Protein AF-A0AAD5RLP5-F1 (afdb_monomer)

Nearest PDB structures (foldseek):
  6ooa-assembly1_A  TM=5.844E-01  e=3.792E-04  Homo sapiens
  2wh8-assembly4_D  TM=5.363E-01  e=1.505E-03  Mycobacterium tuberculosis H37Rv
  6n6q-assembly3_C  TM=5.587E-01  e=2.854E-03  Mycobacterium phage Adler
  8ukz-assembly2_B  TM=4.995E-01  e=3.878E-02  Micromonospora sp. MW-13
  8u2m-assembly1_A  TM=5.121E-01  e=6.345E-02  Micromonospora sp. MW-13

Solvent-accessible surface area (backbone atoms only — not comparable to full-atom values): 20436 Å² total; per-residue (Å²): 135,91,69,87,83,59,58,62,42,79,80,47,100,51,34,33,42,26,45,37,64,67,59,50,46,52,50,28,31,72,86,37,89,60,72,66,56,78,52,33,58,62,59,31,87,48,90,91,47,76,43,76,78,19,41,54,53,66,66,60,28,51,52,52,48,60,71,48,44,45,55,45,68,39,79,69,36,84,60,49,66,61,52,48,51,51,49,45,51,46,50,50,52,44,51,52,55,30,58,78,65,77,43,90,78,60,63,79,62,50,50,51,29,49,51,48,22,44,51,31,27,76,73,72,75,47,52,75,42,18,45,82,71,72,41,70,77,81,43,58,65,63,54,47,63,70,42,44,61,57,48,52,52,38,35,78,35,55,64,53,49,57,53,76,73,44,96,72,91,83,87,84,78,93,50,86,80,36,93,59,64,75,29,34,52,53,52,49,48,54,52,62,52,50,48,57,57,66,99,78,42,59,88,50,99,46,77,67,39,53,45,51,75,70,67,54,50,72,70,55,49,59,50,49,61,60,47,74,74,50,68,51,51,73,56,96,90,42,79,42,60,45,88,54,45,74,46,74,38,66,74,50,42,77,40,33,40,92,67,63,33,92,59,27,90,52,96,60,76,63,59,75,75,71,43,55,69,72,53,41,49,54,42,51,67,54,57,51,48,79,42,41,35,61,75,63,38,50,68,50,49,64,52,55,49,52,50,51,59,50,48,54,51,55,46,66,75,74,48,90,85,78,75,92,39,80,92,64,74,67,90,74,86,78,76,64,94,59,82,87,128

Sequence (341 aa):
MHLPFRDVARVGPNDLITSDPELMRRMLNVRTHYRRSAWYDAMRLDPTKDNVLSQRNDELHASTRSKMAAGYSGREVDDLEPRIDANVQRLIGLIDGYIARDKPFDFGHKAQYFTLDIISDLAFGEPFGDVETDSDVHGYIGATEESMPTIIVTTVMPWVMKLLQMPIFKGMLPSDKDPVGVGRTMAIAKKVTAERFGPNAKVQRDMLGSFVAKGLGRSQVESEILMQILAGDTFKGVYLPGGTKIGYCAWGIYRRRDIFGDDADEFRPERWVEAPEEKLRLMEDTLELVFGYGRWQCLGKNIAMMELNKVFVELVRRFDLAVVNPIKPWNSTKRRSFPAV

Mean predicted aligned error: 12.81 Å

Secondary structure (DSSP, 8-state):
---S--SEEEEETTEEEE--HHHHHHHHSTT-S----GGGGGG-SSTTS--TTT---HHHHHHHHHHHHHHHTTTTSTTHHHHHHHHHHHHHHHHHHHHHTT----HHHHHHHHHHHHHHHHHHSS---HHHHTS-TTSHHHHHHHHHHHHHHHHH-HHHHHHHT-S---S----TT-SSSHHHHHHHHHHHHHTTSSTT----SSHHHHHHHTT--HHHHHHHHHHTT---EEETTEEE-TT-EEEE-HHHHTT-HHHH-TTTTS--TTHHHHS-HHHHHHHHHHHGGGG--GGG--TTHHHHHHHHHHHHHHHHHH-----S-SSS--------SS---

Structure (mmCIF, N/CA/C/O backbone):
data_AF-A0AAD5RLP5-F1
#
_entry.id   AF-A0AAD5RLP5-F1
#
loop_
_atom_site.group_PDB
_atom_site.id
_atom_site.type_symbol
_atom_site.label_atom_id
_atom_site.label_alt_id
_atom_site.label_comp_id
_atom_site.label_asym_id
_atom_site.label_entity_id
_atom_site.label_seq_id
_atom_site.pdbx_PDB_ins_code
_atom_site.Cartn_x
_atom_site.Cartn_y
_atom_site.Cartn_z
_atom_site.occupancy
_atom_site.B_iso_or_equiv
_atom_site.auth_seq_id
_atom_site.auth_comp_id
_atom_site.auth_asym_id
_atom_site.auth_atom_id
_atom_site.pdbx_PDB_model_num
ATOM 1 N N . MET A 1 1 ? 6.537 -19.427 12.153 1.00 31.44 1 MET A N 1
ATOM 2 C CA . MET A 1 1 ? 5.563 -20.203 12.941 1.00 31.44 1 MET A CA 1
ATOM 3 C C . MET A 1 1 ? 4.418 -20.576 12.005 1.00 31.44 1 MET A C 1
ATOM 5 O O . MET A 1 1 ? 3.476 -19.812 11.867 1.00 31.44 1 MET A O 1
ATOM 9 N N . HIS A 1 2 ? 4.559 -21.680 11.266 1.00 36.97 2 HIS A N 1
ATOM 10 C CA . HIS A 1 2 ? 3.439 -22.320 10.571 1.00 36.97 2 HIS A CA 1
ATOM 11 C C . HIS A 1 2 ? 2.756 -23.213 11.603 1.00 36.97 2 HIS A C 1
ATOM 13 O O . HIS A 1 2 ? 3.181 -24.343 11.822 1.00 36.97 2 HIS A O 1
ATOM 19 N N . LEU A 1 3 ? 1.787 -22.655 12.328 1.00 38.91 3 LEU A N 1
ATOM 20 C CA . LEU A 1 3 ? 0.898 -23.465 13.151 1.00 38.91 3 LEU A CA 1
ATOM 21 C C . LEU A 1 3 ? -0.304 -23.865 12.291 1.00 38.91 3 LEU A C 1
ATOM 23 O O . LEU A 1 3 ? -0.843 -23.004 11.591 1.00 38.91 3 LEU A O 1
ATOM 27 N N . PRO A 1 4 ? -0.724 -25.138 12.333 1.00 40.34 4 PRO A N 1
ATOM 28 C CA . PRO A 1 4 ? -1.907 -25.588 11.627 1.00 40.34 4 PRO A CA 1
ATOM 29 C C . PRO A 1 4 ? -3.128 -24.871 12.217 1.00 40.34 4 PRO A C 1
ATOM 31 O O . PRO A 1 4 ? -3.431 -24.998 13.401 1.00 40.34 4 PRO A O 1
ATOM 34 N N . PHE A 1 5 ? -3.768 -24.064 11.372 1.00 47.44 5 PHE A N 1
ATOM 35 C CA . PHE A 1 5 ? -5.152 -23.601 11.448 1.00 47.44 5 PHE A CA 1
ATOM 36 C C . PHE A 1 5 ? -5.673 -23.217 12.836 1.00 47.44 5 PHE A C 1
ATOM 38 O O . PHE A 1 5 ? -6.485 -23.904 13.455 1.00 47.44 5 PHE A O 1
ATOM 45 N N . ARG A 1 6 ? -5.319 -22.008 13.265 1.00 55.69 6 ARG A N 1
ATOM 46 C CA . ARG A 1 6 ? -6.338 -21.146 13.864 1.00 55.69 6 ARG A CA 1
ATOM 47 C C . ARG A 1 6 ? -6.437 -19.907 12.996 1.00 55.69 6 ARG A C 1
ATOM 49 O O . ARG A 1 6 ? -5.451 -19.192 12.852 1.00 55.69 6 ARG A O 1
ATOM 56 N N . ASP A 1 7 ? -7.627 -19.669 12.444 1.00 73.94 7 ASP A N 1
ATOM 57 C CA . ASP A 1 7 ? -7.974 -18.452 11.696 1.00 73.94 7 ASP A CA 1
ATOM 58 C C . ASP A 1 7 ? -7.548 -17.189 12.472 1.00 73.94 7 ASP A C 1
ATOM 60 O O . ASP A 1 7 ? -7.184 -16.180 11.873 1.00 73.94 7 ASP A O 1
ATOM 64 N N . VAL A 1 8 ? -7.494 -17.284 13.809 1.00 83.62 8 VAL A N 1
ATOM 65 C CA . VAL A 1 8 ? -7.063 -16.234 14.734 1.00 83.62 8 VAL A CA 1
ATOM 66 C C . VAL A 1 8 ? -6.044 -16.765 15.755 1.00 83.62 8 VAL A C 1
ATOM 68 O O . VAL A 1 8 ? -6.305 -17.734 16.469 1.00 83.62 8 VAL A O 1
ATOM 71 N N . ALA A 1 9 ? -4.903 -16.087 15.887 1.00 85.81 9 ALA A N 1
ATOM 72 C CA . ALA A 1 9 ? -3.851 -16.370 16.863 1.00 85.81 9 ALA A CA 1
ATOM 73 C C . ALA A 1 9 ? -3.702 -15.221 17.870 1.00 85.81 9 ALA A C 1
ATOM 75 O O . ALA A 1 9 ? -3.660 -14.053 17.489 1.00 85.81 9 ALA A O 1
ATOM 76 N N . ARG A 1 10 ? -3.583 -15.537 19.166 1.00 81.00 10 ARG A N 1
ATOM 77 C CA . ARG A 1 10 ? -3.286 -14.544 20.209 1.00 81.00 10 ARG A CA 1
ATOM 78 C C . ARG A 1 10 ? -1.782 -14.327 20.307 1.00 81.00 10 ARG A C 1
ATOM 80 O O . ARG A 1 10 ? -1.050 -15.271 20.576 1.00 81.00 10 ARG A O 1
ATOM 87 N N . VAL A 1 11 ? -1.347 -13.085 20.117 1.00 83.56 11 VAL A N 1
ATOM 88 C CA . VAL A 1 11 ? 0.070 -12.679 20.145 1.00 83.56 11 VAL A CA 1
ATOM 89 C C . VAL A 1 11 ? 0.394 -11.712 21.286 1.00 83.56 11 VAL A C 1
ATOM 91 O O . VAL A 1 11 ? 1.554 -11.398 21.523 1.00 83.56 11 VAL A O 1
ATOM 94 N N . GLY A 1 12 ? -0.623 -11.269 22.025 1.00 78.50 12 GLY A N 1
ATOM 95 C CA . GLY A 1 12 ? -0.479 -10.497 23.254 1.00 78.50 12 GLY A CA 1
ATOM 96 C C . GLY A 1 12 ? -1.749 -10.561 24.106 1.00 78.50 12 GLY A C 1
ATOM 97 O O . GLY A 1 12 ? -2.745 -11.156 23.682 1.00 78.50 12 GLY A O 1
ATOM 98 N N . PRO A 1 13 ? -1.756 -9.941 25.300 1.00 75.19 13 PRO A N 1
ATOM 99 C CA . PRO A 1 13 ? -2.895 -10.005 26.218 1.00 75.19 13 PRO A CA 1
ATOM 100 C C . PRO A 1 13 ? -4.211 -9.595 25.550 1.00 75.19 13 PRO A C 1
ATOM 102 O O . PRO A 1 13 ? -5.203 -10.309 25.662 1.00 75.19 13 PRO A O 1
ATOM 105 N N . ASN A 1 14 ? -4.172 -8.522 24.755 1.00 80.50 14 ASN A N 1
ATOM 106 C CA . ASN A 1 14 ? -5.309 -7.988 24.003 1.00 80.50 14 ASN A CA 1
ATOM 107 C C . ASN A 1 14 ? -5.011 -7.891 22.500 1.00 80.50 14 ASN A C 1
ATOM 109 O O . ASN A 1 14 ? -5.618 -7.072 21.818 1.00 80.50 14 ASN A O 1
ATOM 113 N N . ASP A 1 15 ? -4.056 -8.672 21.992 1.00 82.75 15 ASP A N 1
ATOM 114 C CA . ASP A 1 15 ? -3.590 -8.596 20.607 1.00 82.75 15 ASP A CA 1
ATOM 115 C C . ASP A 1 15 ? -3.791 -9.936 19.906 1.00 82.75 15 ASP A C 1
ATOM 117 O O . ASP A 1 15 ? -3.263 -10.970 20.329 1.00 82.75 15 ASP A O 1
ATOM 121 N N . LEU A 1 16 ? -4.565 -9.902 18.826 1.00 88.00 16 LEU A N 1
ATOM 122 C CA . LEU A 1 16 ? -4.832 -11.028 17.948 1.00 88.00 16 LEU A CA 1
ATOM 123 C C . LEU A 1 16 ? -4.299 -10.730 16.548 1.00 88.00 16 LEU A C 1
ATOM 125 O O . LEU A 1 16 ? -4.373 -9.598 16.071 1.00 88.00 16 LEU A O 1
ATOM 129 N N . ILE A 1 17 ? -3.805 -11.761 15.874 1.00 88.19 17 ILE A N 1
ATOM 130 C CA . ILE A 1 17 ? -3.487 -11.739 14.451 1.00 88.19 17 ILE A CA 1
ATOM 131 C C . ILE A 1 17 ? -4.381 -12.758 13.756 1.00 88.19 17 ILE A C 1
ATOM 133 O O . ILE A 1 17 ? -4.463 -13.904 14.190 1.00 88.19 17 ILE A O 1
ATOM 137 N N . THR A 1 18 ? -5.047 -12.342 12.684 1.00 89.81 18 THR A N 1
ATOM 138 C CA . THR A 1 18 ? -5.860 -13.220 11.840 1.00 89.81 18 THR A CA 1
ATOM 139 C C . THR A 1 18 ? -5.254 -13.369 10.454 1.00 89.81 18 THR A C 1
ATOM 141 O O . THR A 1 18 ? -4.679 -12.426 9.919 1.00 89.81 18 THR A O 1
ATOM 144 N N . SER A 1 19 ? -5.396 -14.548 9.860 1.00 91.44 19 SER A N 1
ATOM 145 C CA . SER A 1 19 ? -5.171 -14.758 8.421 1.00 91.44 19 SER A CA 1
ATOM 146 C C . SER A 1 19 ? -6.464 -15.145 7.700 1.00 91.44 19 SER A C 1
ATOM 148 O O . SER A 1 19 ? -6.440 -15.700 6.607 1.00 91.44 19 SER A O 1
ATOM 150 N N . ASP A 1 20 ? -7.606 -14.866 8.328 1.00 91.31 20 ASP A N 1
ATOM 151 C CA . ASP A 1 20 ? -8.927 -15.152 7.793 1.00 91.31 20 ASP A CA 1
ATOM 152 C C . ASP A 1 20 ? -9.479 -13.960 6.991 1.00 91.31 20 ASP A C 1
ATOM 154 O O . ASP A 1 20 ? -9.748 -12.899 7.576 1.00 91.31 20 ASP A O 1
ATOM 158 N N . PRO A 1 21 ? -9.670 -14.110 5.666 1.00 92.69 21 PRO A N 1
ATOM 159 C CA . PRO A 1 21 ? -10.199 -13.043 4.829 1.00 92.69 21 PRO A CA 1
ATOM 160 C C . PRO A 1 21 ? -11.653 -12.686 5.167 1.00 92.69 21 PRO A C 1
ATOM 162 O O . PRO A 1 21 ? -12.042 -11.531 5.004 1.00 92.69 21 PRO A O 1
ATOM 165 N N . GLU A 1 22 ? -12.463 -13.609 5.692 1.00 92.06 22 GLU A N 1
ATOM 166 C CA . GLU A 1 22 ? -13.830 -13.306 6.131 1.00 92.06 22 GLU A CA 1
ATOM 167 C C . GLU A 1 22 ? -13.827 -12.405 7.364 1.00 92.06 22 GLU A C 1
ATOM 169 O O . GLU A 1 22 ? -14.584 -11.431 7.424 1.00 92.06 22 GLU A O 1
ATOM 174 N N . LEU A 1 23 ? -12.935 -12.673 8.326 1.00 90.94 23 LEU A N 1
ATOM 175 C CA . LEU A 1 23 ? -12.778 -11.794 9.482 1.00 90.94 23 LEU A CA 1
ATOM 176 C C . LEU A 1 23 ? -12.270 -10.420 9.043 1.00 90.94 23 LEU A C 1
ATOM 178 O O . LEU A 1 23 ? -12.777 -9.408 9.522 1.00 90.94 23 LEU A O 1
ATOM 182 N N . MET A 1 24 ? -11.327 -10.359 8.097 1.00 92.69 24 MET A N 1
ATOM 183 C CA . MET A 1 24 ? -10.874 -9.090 7.521 1.00 92.69 24 MET A CA 1
ATOM 184 C C . MET A 1 24 ? -12.028 -8.313 6.871 1.00 92.69 24 MET A C 1
ATOM 186 O O . MET A 1 24 ? -12.227 -7.142 7.198 1.00 92.69 24 MET A O 1
ATOM 190 N N . ARG A 1 25 ? -12.845 -8.954 6.025 1.00 93.25 25 ARG A N 1
ATOM 191 C CA . ARG A 1 25 ? -14.030 -8.325 5.413 1.00 93.25 25 ARG A CA 1
ATOM 192 C C . ARG A 1 25 ? -15.020 -7.840 6.462 1.00 93.25 25 ARG A C 1
ATOM 194 O O . ARG A 1 25 ? -15.505 -6.716 6.360 1.00 93.25 25 ARG A O 1
ATOM 201 N N . ARG A 1 26 ? -15.293 -8.645 7.493 1.00 91.31 26 ARG A N 1
ATOM 202 C CA . ARG A 1 26 ? -16.189 -8.278 8.598 1.00 91.31 26 ARG A CA 1
ATOM 203 C C . ARG A 1 26 ? -15.672 -7.064 9.363 1.00 91.31 26 ARG A C 1
ATOM 205 O O . ARG A 1 26 ? -16.433 -6.125 9.586 1.00 91.31 26 ARG A O 1
ATOM 212 N N . MET A 1 27 ? -14.385 -7.056 9.713 1.00 91.56 27 MET A N 1
ATOM 213 C CA . MET A 1 27 ? -13.746 -5.936 10.406 1.00 91.56 27 MET A CA 1
ATOM 214 C C . MET A 1 27 ? -13.809 -4.652 9.583 1.00 91.56 27 MET A C 1
ATOM 216 O O . MET A 1 27 ? -14.069 -3.589 10.144 1.00 91.56 27 MET A O 1
ATOM 220 N N . LEU A 1 28 ? -13.601 -4.745 8.269 1.00 90.25 28 LEU A N 1
ATOM 221 C CA . LEU A 1 28 ? -13.489 -3.590 7.380 1.00 90.25 28 LEU A CA 1
ATOM 222 C C . LEU A 1 28 ? -14.815 -3.160 6.721 1.00 90.25 28 LEU A C 1
ATOM 224 O O . LEU A 1 28 ? -14.866 -2.127 6.049 1.00 90.25 28 LEU A O 1
ATOM 228 N N . ASN A 1 29 ? -15.893 -3.924 6.912 1.00 91.88 29 ASN A N 1
ATOM 229 C CA . ASN A 1 29 ? -17.205 -3.653 6.329 1.00 91.88 29 ASN A CA 1
ATOM 230 C C . ASN A 1 29 ? -17.709 -2.239 6.683 1.00 91.88 29 ASN A C 1
ATOM 232 O O . ASN A 1 29 ? -17.420 -1.694 7.746 1.00 91.88 29 ASN A O 1
ATOM 236 N N . VAL A 1 30 ? -18.525 -1.643 5.814 1.00 86.56 30 VAL A N 1
ATOM 237 C CA . VAL A 1 30 ? -19.128 -0.318 6.024 1.00 86.56 30 VAL A CA 1
ATOM 238 C C . VAL A 1 30 ? -19.932 -0.236 7.330 1.00 86.56 30 VAL A C 1
ATOM 240 O O . VAL A 1 30 ? -19.865 0.781 8.016 1.00 86.56 30 VAL A O 1
ATOM 243 N N . ARG A 1 31 ? -20.655 -1.300 7.704 1.00 83.94 31 ARG A N 1
ATOM 244 C CA . ARG A 1 31 ? -21.505 -1.349 8.914 1.00 83.94 31 ARG A CA 1
ATOM 245 C C . ARG A 1 31 ? -20.844 -2.058 10.099 1.00 83.94 31 ARG A C 1
ATOM 247 O O . ARG A 1 31 ? -21.523 -2.529 11.004 1.00 83.94 31 ARG A O 1
ATOM 254 N N . THR A 1 32 ? -19.522 -2.164 10.073 1.00 87.56 32 THR A N 1
ATOM 255 C CA . THR A 1 32 ? -18.745 -2.815 11.125 1.00 87.56 32 THR A CA 1
ATOM 256 C C . THR A 1 32 ? -18.885 -2.109 12.480 1.00 87.56 32 THR A C 1
ATOM 258 O O . THR A 1 32 ? -18.940 -0.878 12.562 1.00 87.56 32 THR A O 1
ATOM 261 N N . HIS A 1 33 ? -18.895 -2.898 13.555 1.00 84.50 33 HIS A N 1
ATOM 262 C CA . HIS A 1 33 ? -18.733 -2.393 14.922 1.00 84.50 33 HIS A CA 1
ATOM 263 C C . HIS A 1 33 ? -17.255 -2.264 15.323 1.00 84.50 33 HIS A C 1
ATOM 265 O O . HIS A 1 33 ? -16.947 -1.650 16.344 1.00 84.50 33 HIS A O 1
ATOM 271 N N . TYR A 1 34 ? -16.336 -2.810 14.519 1.00 87.94 34 TYR A N 1
ATOM 272 C CA . TYR A 1 34 ? -14.903 -2.666 14.737 1.00 87.94 34 TYR A CA 1
ATOM 273 C C . TYR A 1 34 ? -14.460 -1.222 14.470 1.00 87.94 34 TYR A C 1
ATOM 275 O O . TYR A 1 34 ? -14.932 -0.556 13.549 1.00 87.94 34 TYR A O 1
ATOM 283 N N . ARG A 1 35 ? -13.523 -0.733 15.284 1.00 88.25 35 ARG A N 1
ATOM 284 C CA . ARG A 1 35 ? -12.950 0.616 15.174 1.00 88.25 35 ARG A CA 1
ATOM 285 C C . ARG A 1 35 ? -11.436 0.533 15.041 1.00 88.25 35 ARG A C 1
ATOM 287 O O . ARG A 1 35 ? -10.815 -0.417 15.522 1.00 88.25 35 ARG A O 1
ATOM 294 N N . ARG A 1 36 ? -10.827 1.557 14.438 1.00 87.06 36 ARG A N 1
ATOM 295 C CA . ARG A 1 36 ? -9.365 1.690 14.410 1.00 87.06 36 ARG A CA 1
ATOM 296 C C . ARG A 1 36 ? -8.823 1.838 15.834 1.00 87.06 36 ARG A C 1
ATOM 298 O O . ARG A 1 36 ? -9.244 2.703 16.608 1.00 87.06 36 ARG A O 1
ATOM 305 N N . SER A 1 37 ? -7.883 0.969 16.187 1.00 86.00 37 SER A N 1
ATOM 306 C CA . SER A 1 37 ? -7.256 0.978 17.507 1.00 86.00 37 SER A CA 1
ATOM 307 C C . SER A 1 37 ? -6.228 2.109 17.632 1.00 86.00 37 SER A C 1
ATOM 309 O O . SER A 1 37 ? -5.877 2.760 16.650 1.00 86.00 37 SER A O 1
ATOM 311 N N . ALA A 1 38 ? -5.703 2.316 18.842 1.00 82.62 38 ALA A N 1
ATOM 312 C CA . ALA A 1 38 ? -4.619 3.273 19.091 1.00 82.62 38 ALA A CA 1
ATOM 313 C C . ALA A 1 38 ? -3.320 2.963 18.318 1.00 82.62 38 ALA A C 1
ATOM 315 O O . ALA A 1 38 ? -2.444 3.810 18.238 1.00 82.62 38 ALA A O 1
ATOM 316 N N . TRP A 1 39 ? -3.206 1.777 17.708 1.00 81.44 39 TRP A N 1
ATOM 317 C CA . TRP A 1 39 ? -2.129 1.432 16.772 1.00 81.44 39 TRP A CA 1
ATOM 318 C C . TRP A 1 39 ? -1.995 2.475 15.651 1.00 81.44 39 TRP A C 1
ATOM 320 O O . TRP A 1 39 ? -0.895 2.874 15.294 1.00 81.44 39 TRP A O 1
ATOM 330 N N . TYR A 1 40 ? -3.124 2.992 15.159 1.00 79.56 40 TYR A N 1
ATOM 331 C CA . TYR A 1 40 ? -3.147 3.973 14.074 1.00 79.56 40 TYR A CA 1
ATOM 332 C C . TYR A 1 40 ? -2.589 5.347 14.474 1.00 79.56 40 TYR A C 1
ATOM 334 O O . TYR A 1 40 ? -2.206 6.110 13.593 1.00 79.56 40 TYR A O 1
ATOM 342 N N . ASP A 1 41 ? -2.465 5.654 15.772 1.00 77.19 41 ASP A N 1
ATOM 343 C CA . ASP A 1 41 ? -1.877 6.918 16.236 1.00 77.19 41 ASP A CA 1
ATOM 344 C C . ASP A 1 41 ? -0.393 7.041 15.834 1.00 77.19 41 ASP A C 1
ATOM 346 O O . ASP A 1 41 ? 0.105 8.150 15.656 1.00 77.19 41 ASP A O 1
ATOM 350 N N . ALA A 1 42 ? 0.303 5.914 15.640 1.00 67.56 42 ALA A N 1
ATOM 351 C CA . ALA A 1 42 ? 1.689 5.890 15.171 1.00 67.56 42 ALA A CA 1
ATOM 352 C C . ALA A 1 42 ? 1.837 6.243 13.679 1.00 67.56 42 ALA A C 1
ATOM 354 O O . ALA A 1 42 ? 2.947 6.472 13.216 1.00 67.56 42 ALA A O 1
ATOM 355 N N . MET A 1 43 ? 0.732 6.306 12.925 1.00 69.44 43 MET A N 1
ATOM 356 C CA . MET A 1 43 ? 0.726 6.673 11.501 1.00 69.44 43 MET A CA 1
ATOM 357 C C . MET A 1 43 ? 0.619 8.192 11.280 1.00 69.44 43 MET A C 1
ATOM 359 O O . MET A 1 43 ? 0.380 8.655 10.162 1.00 69.44 43 MET A O 1
ATOM 363 N N . ARG A 1 44 ? 0.744 8.988 12.348 1.00 68.31 44 ARG A N 1
ATOM 364 C CA . ARG A 1 44 ? 0.819 10.447 12.276 1.00 68.31 44 ARG A CA 1
ATOM 365 C C . ARG A 1 44 ? 2.193 10.876 11.763 1.00 68.31 44 ARG A C 1
ATOM 367 O O . ARG A 1 44 ? 3.205 10.517 12.352 1.00 68.31 44 ARG A O 1
ATOM 374 N N . LEU A 1 45 ? 2.210 11.677 10.698 1.00 55.00 45 LEU A N 1
ATOM 375 C CA . LEU A 1 45 ? 3.433 12.330 10.211 1.00 55.00 45 LEU A CA 1
ATOM 376 C C . LEU A 1 45 ? 3.751 13.589 11.033 1.00 55.00 45 LEU A C 1
ATOM 378 O O . LEU A 1 45 ? 4.896 13.819 11.400 1.00 55.00 45 LEU A O 1
ATOM 382 N N . ASP A 1 46 ? 2.720 14.365 11.381 1.00 60.06 46 ASP A N 1
ATOM 383 C CA . ASP A 1 46 ? 2.779 15.394 12.422 1.00 60.06 46 ASP A CA 1
ATOM 384 C C . ASP A 1 46 ? 2.261 14.764 13.726 1.00 60.06 46 ASP A C 1
ATOM 386 O O . ASP A 1 46 ? 1.077 14.421 13.785 1.00 60.06 46 ASP A O 1
ATOM 390 N N . PRO A 1 47 ? 3.084 14.621 14.784 1.00 59.62 47 PRO A N 1
ATOM 391 C CA . PRO A 1 47 ? 2.687 13.963 16.033 1.00 59.62 47 PRO A CA 1
ATOM 392 C C . PRO A 1 47 ? 1.416 14.527 16.683 1.00 59.62 47 PRO A C 1
ATOM 394 O O . PRO A 1 47 ? 0.784 13.849 17.494 1.00 59.62 47 PRO A O 1
ATOM 397 N N . THR A 1 48 ? 1.045 15.762 16.340 1.00 62.28 48 THR A N 1
ATOM 398 C CA . THR A 1 48 ? -0.097 16.482 16.908 1.00 62.28 48 THR A CA 1
ATOM 399 C C . THR A 1 48 ? -1.354 16.430 16.042 1.00 62.28 48 THR A C 1
ATOM 401 O O . THR A 1 48 ? -2.427 16.802 16.520 1.00 62.28 48 THR A O 1
ATOM 404 N N . LYS A 1 49 ? -1.261 15.966 14.788 1.00 61.09 49 LYS A N 1
ATOM 405 C CA . LYS A 1 49 ? -2.370 16.021 13.826 1.00 61.09 49 LYS A CA 1
ATOM 406 C C . LYS A 1 49 ? -2.646 14.676 13.185 1.00 61.09 49 LYS A C 1
ATOM 408 O O . LYS A 1 49 ? -1.751 13.984 12.709 1.00 61.09 49 LYS A O 1
ATOM 413 N N . ASP A 1 50 ? -3.930 14.343 13.114 1.00 75.38 50 ASP A N 1
ATOM 414 C CA . ASP A 1 50 ? -4.379 13.169 12.385 1.00 75.38 50 ASP A CA 1
ATOM 415 C C . ASP A 1 50 ? -4.449 13.409 10.878 1.00 75.38 50 ASP A C 1
ATOM 417 O O . ASP A 1 50 ? -4.984 14.415 10.413 1.00 75.38 50 ASP A O 1
ATOM 421 N N . ASN A 1 51 ? -3.972 12.424 10.120 1.00 72.75 51 ASN A N 1
ATOM 422 C CA . ASN A 1 51 ? -4.208 12.300 8.686 1.00 72.75 51 ASN A CA 1
ATOM 423 C C . ASN A 1 51 ? -5.269 11.214 8.419 1.00 72.75 51 ASN A C 1
ATOM 425 O O . ASN A 1 51 ? -5.773 10.566 9.339 1.00 72.75 51 ASN A O 1
ATOM 429 N N . VAL A 1 52 ? -5.634 10.998 7.152 1.00 75.69 52 VAL A N 1
ATOM 430 C CA . VAL A 1 52 ? -6.661 10.004 6.784 1.00 75.69 52 VAL A CA 1
ATOM 431 C C . VAL A 1 52 ? -6.292 8.572 7.211 1.00 75.69 52 VAL A C 1
ATOM 433 O O . VAL A 1 52 ? -7.176 7.762 7.482 1.00 75.69 52 VAL A O 1
ATOM 436 N N . LEU A 1 53 ? -5.006 8.242 7.341 1.00 72.19 53 LEU A N 1
ATOM 437 C CA . LEU A 1 53 ? -4.561 6.932 7.811 1.00 72.19 53 LEU A CA 1
ATOM 438 C C . LEU A 1 53 ? -4.636 6.822 9.341 1.00 72.19 53 LEU A C 1
ATOM 440 O O . LEU A 1 53 ? -5.124 5.813 9.843 1.00 72.19 53 LEU A O 1
ATOM 444 N N . SER A 1 54 ? -4.218 7.849 10.084 1.00 77.69 54 SER A N 1
ATOM 445 C CA . SER A 1 54 ? -4.193 7.819 11.554 1.00 77.69 54 SER A CA 1
ATOM 446 C C . SER A 1 54 ? -5.540 8.140 12.213 1.00 77.69 54 SER A C 1
ATOM 448 O O . SER A 1 54 ? -5.763 7.764 13.361 1.00 77.69 54 SER A O 1
ATOM 450 N N . GLN A 1 55 ? -6.468 8.791 11.499 1.00 83.81 55 GLN A N 1
ATOM 451 C CA . GLN A 1 55 ? -7.772 9.188 12.030 1.00 83.81 55 GLN A CA 1
ATOM 452 C C . GLN A 1 55 ? -8.592 7.969 12.481 1.00 83.81 55 GLN A C 1
ATOM 454 O O . GLN A 1 55 ? -8.930 7.088 11.682 1.00 83.81 55 GLN A O 1
ATOM 459 N N . ARG A 1 56 ? -8.928 7.943 13.776 1.00 87.25 56 ARG A N 1
ATOM 460 C CA . ARG A 1 56 ? -9.693 6.872 14.441 1.00 87.25 56 ARG A CA 1
ATOM 461 C C . ARG A 1 56 ? -11.167 7.213 14.636 1.00 87.25 56 ARG A C 1
ATOM 463 O O . ARG A 1 56 ? -11.958 6.308 14.884 1.00 87.25 56 ARG A O 1
ATOM 470 N N . ASN A 1 57 ? -11.538 8.493 14.565 1.00 88.56 57 ASN A N 1
ATOM 471 C CA . ASN A 1 57 ? -12.936 8.893 14.528 1.00 88.56 57 ASN A CA 1
ATOM 472 C C . ASN A 1 57 ? -13.491 8.630 13.126 1.00 88.56 57 ASN A C 1
ATOM 474 O O . ASN A 1 57 ? -13.040 9.184 12.127 1.00 88.56 57 ASN A O 1
ATOM 478 N N . ASP A 1 58 ? -14.505 7.787 13.086 1.00 88.06 58 ASP A N 1
ATOM 479 C CA . ASP A 1 58 ? -15.100 7.264 11.871 1.00 88.06 58 ASP A CA 1
ATOM 480 C C . ASP A 1 58 ? -15.803 8.319 11.005 1.00 88.06 58 ASP A C 1
ATOM 482 O O . ASP A 1 58 ? -15.775 8.216 9.777 1.00 88.06 58 ASP A O 1
ATOM 486 N N . GLU A 1 59 ? -16.432 9.318 11.619 1.00 86.94 59 GLU A N 1
ATOM 487 C CA . GLU A 1 59 ? -17.115 10.409 10.914 1.00 86.94 59 GLU A CA 1
ATOM 488 C C . GLU A 1 59 ? -16.100 11.386 10.323 1.00 86.94 59 GLU A C 1
ATOM 490 O O . GLU A 1 59 ? -16.185 11.734 9.144 1.00 86.94 59 GLU A O 1
ATOM 495 N N . LEU A 1 60 ? -15.084 11.761 11.107 1.00 84.38 60 LEU A N 1
ATOM 496 C CA . LEU A 1 60 ? -13.982 12.599 10.633 1.00 84.38 60 LEU A CA 1
ATOM 497 C C . LEU A 1 60 ? -13.197 11.897 9.526 1.00 84.38 60 LEU A C 1
ATOM 499 O O . LEU A 1 60 ? -12.893 12.517 8.511 1.00 84.38 60 LEU A O 1
ATOM 503 N N . HIS A 1 61 ? -12.921 10.599 9.674 1.00 87.19 61 HIS A N 1
ATOM 504 C CA . HIS A 1 61 ? -12.281 9.809 8.629 1.00 87.19 61 HIS A CA 1
ATOM 505 C C . HIS A 1 61 ? -13.110 9.812 7.344 1.00 87.19 61 HIS A C 1
ATOM 507 O O . HIS A 1 61 ? -12.570 10.079 6.275 1.00 87.19 61 HIS A O 1
ATOM 513 N N . ALA A 1 62 ? -14.416 9.540 7.436 1.00 84.19 62 ALA A N 1
ATOM 514 C CA . ALA A 1 62 ? -15.300 9.539 6.274 1.00 84.19 62 ALA A CA 1
ATOM 515 C C . ALA A 1 62 ? -15.351 10.917 5.596 1.00 84.19 62 ALA A C 1
ATOM 517 O O . ALA A 1 62 ? -15.236 10.996 4.374 1.00 84.19 62 ALA A O 1
ATOM 518 N N . SER A 1 63 ? -15.452 11.993 6.381 1.00 83.06 63 SER A N 1
ATOM 519 C CA . SER A 1 63 ? -15.452 13.373 5.887 1.00 83.06 63 SER A CA 1
ATOM 520 C C . SER A 1 63 ? -14.147 13.720 5.166 1.00 83.06 63 SER A C 1
ATOM 522 O O . SER A 1 63 ? -14.173 14.143 4.011 1.00 83.06 63 SER A O 1
ATOM 524 N N . THR A 1 64 ? -12.995 13.472 5.796 1.00 75.44 64 THR A N 1
ATOM 525 C CA . THR A 1 64 ? -11.674 13.713 5.194 1.00 75.44 64 THR A CA 1
ATOM 526 C C . THR A 1 64 ? -11.472 12.866 3.941 1.00 75.44 64 THR A C 1
ATOM 528 O O . THR A 1 64 ? -11.097 13.392 2.895 1.00 75.44 64 THR A O 1
ATOM 531 N N . ARG A 1 65 ? -11.804 11.571 3.999 1.00 83.94 65 ARG A N 1
ATOM 532 C CA . ARG A 1 65 ? -11.718 10.664 2.850 1.00 83.94 65 ARG A CA 1
ATOM 533 C C . ARG A 1 65 ? -12.590 11.141 1.687 1.00 83.94 65 ARG A C 1
ATOM 535 O O . ARG A 1 65 ? -12.149 11.070 0.545 1.00 83.94 65 ARG A O 1
ATOM 542 N N . SER A 1 66 ? -13.806 11.616 1.956 1.00 82.19 66 SER A N 1
ATOM 543 C CA . SER A 1 66 ? -14.710 12.130 0.921 1.00 82.19 66 SER A CA 1
ATOM 544 C C . SER A 1 66 ? -14.137 13.359 0.222 1.00 82.19 66 SER A C 1
ATOM 546 O O . SER A 1 66 ? -14.264 13.465 -0.992 1.00 82.19 66 SER A O 1
ATOM 548 N N . LYS A 1 67 ? -13.482 14.260 0.965 1.00 77.81 67 LYS A N 1
ATOM 549 C CA . LYS A 1 67 ? -12.818 15.448 0.400 1.00 77.81 67 LYS A CA 1
ATOM 550 C C . LYS A 1 67 ? -11.644 15.079 -0.508 1.00 77.81 67 LYS A C 1
ATOM 552 O O . LYS A 1 67 ? -11.423 15.732 -1.512 1.00 77.81 67 LYS A O 1
ATOM 557 N N . MET A 1 68 ? -10.915 14.015 -0.171 1.00 78.75 68 MET A N 1
ATOM 558 C CA . MET A 1 68 ? -9.754 13.546 -0.941 1.00 78.75 68 MET A CA 1
ATOM 559 C C . MET A 1 68 ? -10.139 12.692 -2.160 1.00 78.75 68 MET A C 1
ATOM 561 O O . MET A 1 68 ? -9.319 12.474 -3.046 1.00 78.75 68 MET A O 1
ATOM 565 N N . ALA A 1 69 ? -11.367 12.167 -2.208 1.00 75.12 69 ALA A N 1
ATOM 566 C CA . ALA A 1 69 ? -11.756 11.144 -3.176 1.00 75.12 69 ALA A CA 1
ATOM 567 C C . ALA A 1 69 ? -11.640 11.596 -4.638 1.00 75.12 69 ALA A C 1
ATOM 569 O O . ALA A 1 69 ? -11.341 10.767 -5.493 1.00 75.12 69 ALA A O 1
ATOM 570 N N . ALA A 1 70 ? -11.881 12.875 -4.934 1.00 74.25 70 ALA A N 1
ATOM 571 C CA . ALA A 1 70 ? -11.812 13.395 -6.294 1.00 74.25 70 ALA A CA 1
ATOM 572 C C . ALA A 1 70 ? -10.377 13.360 -6.850 1.00 74.25 70 ALA A C 1
ATOM 574 O O . ALA A 1 70 ? -10.174 12.751 -7.902 1.00 74.25 70 ALA A O 1
ATOM 575 N N . GLY A 1 71 ? -9.391 13.845 -6.084 1.00 71.50 71 GLY A N 1
ATOM 576 C CA . GLY A 1 71 ? -7.969 13.765 -6.440 1.00 71.50 71 GLY A CA 1
ATOM 577 C C . GLY A 1 71 ? -7.482 12.329 -6.674 1.00 71.50 71 GLY A C 1
ATOM 578 O O . GLY A 1 71 ? -6.949 12.020 -7.731 1.00 71.50 71 GLY A O 1
ATOM 579 N N . TYR A 1 72 ? -7.775 11.397 -5.760 1.00 72.81 72 TYR A N 1
ATOM 580 C CA . TYR A 1 72 ? -7.369 9.987 -5.930 1.00 72.81 72 TYR A CA 1
ATOM 581 C C . TYR A 1 72 ? -8.120 9.239 -7.039 1.00 72.81 72 TYR A C 1
ATOM 583 O O . TYR A 1 72 ? -7.656 8.205 -7.514 1.00 72.81 72 TYR A O 1
ATOM 591 N N . SER A 1 73 ? -9.294 9.732 -7.440 1.00 75.56 73 SER A N 1
ATOM 592 C CA . SER A 1 73 ? -10.024 9.192 -8.591 1.00 75.56 73 SER A CA 1
ATOM 593 C C . SER A 1 73 ? -9.536 9.747 -9.930 1.00 75.56 73 SER A C 1
ATOM 595 O O . SER A 1 73 ? -10.047 9.319 -10.958 1.00 75.56 73 SER A O 1
ATOM 597 N N . GLY A 1 74 ? -8.623 10.723 -9.921 1.00 72.75 74 GLY A N 1
ATOM 598 C CA . GLY A 1 74 ? -8.162 11.426 -11.118 1.00 72.75 74 GLY A CA 1
ATOM 599 C C . GLY A 1 74 ? -9.122 12.474 -11.670 1.00 72.75 74 GLY A C 1
ATOM 600 O O . GLY A 1 74 ? -8.756 13.209 -12.573 1.00 72.75 74 GLY A O 1
ATOM 601 N N . ARG A 1 75 ? -10.340 12.598 -11.125 1.00 73.81 75 ARG A N 1
ATOM 602 C CA . ARG A 1 75 ? -11.360 13.538 -11.631 1.00 73.81 75 ARG A CA 1
ATOM 603 C C . ARG A 1 75 ? -10.967 15.013 -11.521 1.00 73.81 75 ARG A C 1
ATOM 605 O O . ARG A 1 75 ? -11.549 15.831 -12.218 1.00 73.81 75 ARG A O 1
ATOM 612 N N . GLU A 1 76 ? -10.038 15.330 -10.627 1.00 79.81 76 GLU A N 1
ATOM 613 C CA . GLU A 1 76 ? -9.504 16.682 -10.402 1.00 79.81 76 GLU A CA 1
ATOM 614 C C . GLU A 1 76 ? -7.990 16.741 -10.658 1.00 79.81 76 GLU A C 1
ATOM 616 O O . GLU A 1 76 ? -7.315 17.644 -10.174 1.00 79.81 76 GLU A O 1
ATOM 621 N N . VAL A 1 77 ? -7.442 15.750 -11.368 1.00 74.38 77 VAL A N 1
ATOM 622 C CA . VAL A 1 77 ? -6.022 15.700 -11.722 1.00 74.38 77 VAL A CA 1
ATOM 623 C C . VAL A 1 77 ? -5.922 15.755 -13.237 1.00 74.38 77 VAL A C 1
ATOM 625 O O . VAL A 1 77 ? -6.214 14.772 -13.922 1.00 74.38 77 VAL A O 1
ATOM 628 N N . ASP A 1 78 ? -5.527 16.917 -13.749 1.00 80.06 78 ASP A N 1
ATOM 629 C CA . ASP A 1 78 ? -5.328 17.120 -15.179 1.00 80.06 78 ASP A CA 1
ATOM 630 C C . ASP A 1 78 ? -4.247 16.175 -15.703 1.00 80.06 78 ASP A C 1
ATOM 632 O O . ASP A 1 78 ? -3.187 16.001 -15.090 1.00 80.06 78 ASP A O 1
ATOM 636 N N . ASP A 1 79 ? -4.531 15.567 -16.854 1.00 87.62 79 ASP A N 1
ATOM 637 C CA . ASP A 1 79 ? -3.608 14.680 -17.556 1.00 87.62 79 ASP A CA 1
ATOM 638 C C . ASP A 1 79 ? -3.064 13.532 -16.687 1.00 87.62 79 ASP A C 1
ATOM 640 O O . ASP A 1 79 ? -1.935 13.087 -16.887 1.00 87.62 79 ASP A O 1
ATOM 644 N N . LEU A 1 80 ? -3.862 13.011 -15.741 1.00 86.88 80 LEU A N 1
ATOM 645 C CA . LEU A 1 80 ? -3.425 11.935 -14.841 1.00 86.88 80 LEU A CA 1
ATOM 646 C C . LEU A 1 80 ? -2.814 10.748 -15.598 1.00 86.88 80 LEU A C 1
ATOM 648 O O . LEU A 1 80 ? -1.726 10.286 -15.260 1.00 86.88 80 LEU A O 1
ATOM 652 N N . GLU A 1 81 ? -3.513 10.240 -16.614 1.00 92.88 81 GLU A N 1
ATOM 653 C CA . GLU A 1 81 ? -3.047 9.079 -17.373 1.00 92.88 81 GLU A CA 1
ATOM 654 C C . GLU A 1 81 ? -1.813 9.408 -18.240 1.00 92.88 81 GLU A C 1
ATOM 656 O O . GLU A 1 81 ? -0.818 8.692 -18.106 1.00 92.88 81 GLU A O 1
ATOM 661 N N . PRO A 1 82 ? -1.792 10.510 -19.023 1.00 94.88 82 PRO A N 1
ATOM 662 C CA . PRO A 1 82 ? -0.578 10.959 -19.709 1.00 94.88 82 PRO A CA 1
ATOM 663 C C . PRO A 1 82 ? 0.643 11.164 -18.797 1.00 94.88 82 PRO A C 1
ATOM 665 O O . PRO A 1 82 ? 1.765 10.861 -19.205 1.00 94.88 82 PRO A O 1
ATOM 668 N N . ARG A 1 83 ? 0.460 11.645 -17.559 1.00 91.81 83 ARG A N 1
ATOM 669 C CA . ARG A 1 83 ? 1.552 11.785 -16.575 1.00 91.81 83 ARG A CA 1
ATOM 670 C C . ARG A 1 83 ? 2.102 10.430 -16.140 1.00 91.81 83 ARG A C 1
ATOM 672 O O . ARG A 1 83 ? 3.319 10.246 -16.088 1.00 91.81 83 ARG A O 1
ATOM 679 N N . ILE A 1 84 ? 1.232 9.453 -15.885 1.00 93.88 84 ILE A N 1
ATOM 680 C CA . ILE A 1 84 ? 1.664 8.075 -15.607 1.00 93.88 84 ILE A CA 1
ATOM 681 C C . ILE A 1 84 ? 2.413 7.506 -16.820 1.00 93.88 84 ILE A C 1
ATOM 683 O O . ILE A 1 84 ? 3.489 6.935 -16.652 1.00 93.88 84 ILE A O 1
ATOM 687 N N . ASP A 1 85 ? 1.909 7.716 -18.040 1.00 96.81 85 ASP A N 1
ATOM 688 C CA . ASP A 1 85 ? 2.565 7.255 -19.270 1.00 96.81 85 ASP A CA 1
ATOM 689 C C . ASP A 1 85 ? 3.966 7.855 -19.440 1.00 96.81 85 ASP A C 1
ATOM 691 O O . ASP A 1 85 ? 4.911 7.133 -19.770 1.00 96.81 85 ASP A O 1
ATOM 695 N N . ALA A 1 86 ? 4.130 9.149 -19.157 1.00 97.00 86 ALA A N 1
ATOM 696 C CA . ALA A 1 86 ? 5.430 9.810 -19.185 1.00 97.00 86 ALA A CA 1
ATOM 697 C C . ALA A 1 86 ? 6.413 9.170 -18.190 1.00 97.00 86 ALA A C 1
ATOM 699 O O . ALA A 1 86 ? 7.550 8.874 -18.560 1.00 97.00 86 ALA A O 1
ATOM 700 N N . ASN A 1 87 ? 5.975 8.883 -16.960 1.00 97.12 87 ASN A N 1
ATOM 701 C CA . ASN A 1 87 ? 6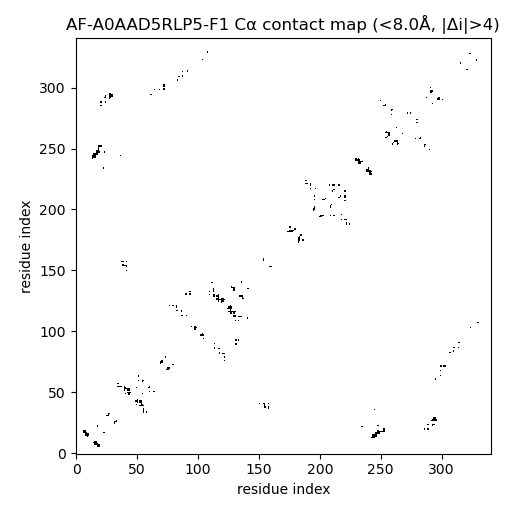.809 8.203 -15.965 1.00 97.12 87 ASN A CA 1
ATOM 702 C C . ASN A 1 87 ? 7.141 6.758 -16.355 1.00 97.12 87 ASN A C 1
ATOM 704 O O . ASN A 1 87 ? 8.271 6.313 -16.148 1.00 97.12 87 ASN A O 1
ATOM 708 N N . VAL A 1 88 ? 6.210 6.034 -16.986 1.00 97.56 88 VAL A N 1
ATOM 709 C CA . VAL A 1 88 ? 6.498 4.707 -17.547 1.00 97.56 88 VAL A CA 1
ATOM 710 C C . VAL A 1 88 ? 7.592 4.821 -18.605 1.00 97.56 88 VAL A C 1
ATOM 712 O O . VAL A 1 88 ? 8.568 4.080 -18.538 1.00 97.56 88 VAL A O 1
ATOM 715 N N . GLN A 1 89 ? 7.504 5.775 -19.537 1.00 97.81 89 GLN A N 1
ATOM 716 C CA . GLN A 1 89 ? 8.555 5.955 -20.545 1.00 97.81 89 GLN A CA 1
ATOM 717 C C . GLN A 1 89 ? 9.910 6.342 -19.931 1.00 97.81 89 GLN A C 1
ATOM 719 O O . GLN A 1 89 ? 10.934 5.861 -20.414 1.00 97.81 89 GLN A O 1
ATOM 724 N N . ARG A 1 90 ? 9.939 7.133 -18.846 1.00 97.88 90 ARG A N 1
ATOM 725 C CA . ARG A 1 90 ? 11.178 7.412 -18.092 1.00 97.88 90 ARG A CA 1
ATOM 726 C C . ARG A 1 90 ? 11.795 6.128 -17.533 1.00 97.88 90 ARG A C 1
ATOM 728 O O . ARG A 1 90 ? 12.991 5.909 -17.708 1.00 97.88 90 ARG A O 1
ATOM 735 N N . LEU A 1 91 ? 10.987 5.250 -16.933 1.00 97.75 91 LEU A N 1
ATOM 736 C CA . LEU A 1 91 ? 11.460 3.958 -16.423 1.00 97.75 91 LEU A CA 1
ATOM 737 C C . LEU A 1 91 ? 12.004 3.066 -17.546 1.00 97.75 91 LEU A C 1
ATOM 739 O O . LEU A 1 91 ? 13.056 2.453 -17.382 1.00 97.75 91 LEU A O 1
ATOM 743 N N . ILE A 1 92 ? 11.320 3.012 -18.693 1.00 97.75 92 ILE A N 1
ATOM 744 C CA . ILE A 1 92 ? 11.799 2.266 -19.865 1.00 97.75 92 ILE A CA 1
ATOM 745 C C . ILE A 1 92 ? 13.149 2.817 -20.342 1.00 97.75 92 ILE A C 1
ATOM 747 O O . ILE A 1 92 ? 14.082 2.041 -20.529 1.00 97.75 92 ILE A O 1
ATOM 751 N N . GLY A 1 93 ? 13.286 4.141 -20.456 1.00 97.75 93 GLY A N 1
ATOM 752 C CA . GLY A 1 93 ? 14.552 4.776 -20.830 1.00 97.75 93 GLY A CA 1
ATOM 753 C C . GLY A 1 93 ? 15.684 4.483 -19.839 1.00 97.75 93 GLY A C 1
ATOM 754 O O . GLY A 1 93 ? 16.825 4.255 -20.247 1.00 97.75 93 GLY A O 1
ATOM 755 N N . LEU A 1 94 ? 15.376 4.412 -18.539 1.00 97.88 94 LEU A N 1
ATOM 756 C CA . LEU A 1 94 ? 16.343 3.993 -17.528 1.00 97.88 94 LEU A CA 1
ATOM 757 C C . LEU A 1 94 ? 16.808 2.548 -17.771 1.00 97.88 94 LEU A C 1
ATOM 759 O O . LEU A 1 94 ? 18.014 2.287 -17.763 1.00 97.88 94 LEU A O 1
ATOM 763 N N . ILE A 1 95 ? 15.878 1.621 -18.025 1.00 97.38 95 ILE A N 1
ATOM 764 C CA . ILE A 1 95 ? 16.190 0.214 -18.326 1.00 97.38 95 ILE A CA 1
ATOM 765 C C . ILE A 1 95 ? 17.062 0.110 -19.584 1.00 97.38 95 ILE A C 1
ATOM 767 O O . ILE A 1 95 ? 18.096 -0.559 -19.539 1.00 97.38 95 ILE A O 1
ATOM 771 N N . ASP A 1 96 ? 16.724 0.827 -20.659 1.00 97.31 96 ASP A N 1
ATOM 772 C CA . ASP A 1 96 ? 17.531 0.883 -21.887 1.00 97.31 96 ASP A CA 1
ATOM 773 C C . ASP A 1 96 ? 18.971 1.330 -21.591 1.00 97.31 96 ASP A C 1
ATOM 775 O O . ASP A 1 96 ? 19.938 0.747 -22.088 1.00 97.31 96 ASP A O 1
ATOM 779 N N . GLY A 1 97 ? 19.141 2.313 -20.703 1.00 97.19 97 GLY A N 1
ATOM 780 C CA . GLY A 1 97 ? 20.454 2.748 -20.238 1.00 97.19 97 GLY A CA 1
ATOM 781 C C . GLY A 1 97 ? 21.230 1.656 -19.493 1.00 97.19 97 GLY A C 1
ATOM 782 O O . GLY A 1 97 ? 22.453 1.582 -19.615 1.00 97.19 97 GLY A O 1
ATOM 783 N N . TYR A 1 98 ? 20.571 0.811 -18.697 1.00 96.88 98 TYR A N 1
ATOM 784 C CA . TYR A 1 98 ? 21.211 -0.344 -18.046 1.00 96.88 98 TYR A CA 1
ATOM 785 C C . TYR A 1 98 ? 21.604 -1.432 -19.051 1.00 96.88 98 TYR A C 1
ATOM 787 O O . TYR A 1 98 ? 22.719 -1.947 -18.958 1.00 96.88 98 TYR A O 1
ATOM 795 N N . ILE A 1 99 ? 20.749 -1.711 -20.040 1.00 95.31 99 ILE A N 1
ATOM 796 C CA . ILE A 1 99 ? 21.031 -2.658 -21.130 1.00 95.31 99 ILE A CA 1
ATOM 797 C C . ILE A 1 99 ? 22.244 -2.191 -21.940 1.00 95.31 99 ILE A C 1
ATOM 799 O O . ILE A 1 99 ? 23.185 -2.954 -22.138 1.00 95.31 99 ILE A O 1
ATOM 803 N N . ALA A 1 100 ? 22.281 -0.916 -22.339 1.00 96.94 100 ALA A N 1
ATOM 804 C CA . ALA A 1 100 ? 23.390 -0.346 -23.107 1.00 96.94 100 ALA A CA 1
ATOM 805 C C . ALA A 1 100 ? 24.740 -0.409 -22.367 1.00 96.94 100 ALA A C 1
ATOM 807 O O . ALA A 1 100 ? 25.798 -0.407 -22.995 1.00 96.94 100 ALA A O 1
ATOM 808 N N . ARG A 1 101 ? 24.712 -0.458 -21.029 1.00 96.88 101 ARG A N 1
ATOM 809 C CA . ARG A 1 101 ? 25.897 -0.568 -20.165 1.00 96.88 101 ARG A CA 1
ATOM 810 C C . ARG A 1 101 ? 26.218 -2.008 -19.750 1.00 96.88 101 ARG A C 1
ATOM 812 O O . ARG A 1 101 ? 27.179 -2.182 -19.005 1.00 96.88 101 ARG A O 1
ATOM 819 N N . ASP A 1 102 ? 25.421 -2.987 -20.181 1.00 94.38 102 ASP A N 1
ATOM 820 C CA . ASP A 1 102 ? 25.482 -4.390 -19.750 1.00 94.38 102 ASP A CA 1
ATOM 821 C C . ASP A 1 102 ? 25.522 -4.528 -18.216 1.00 94.38 102 ASP A C 1
ATOM 823 O O . ASP A 1 102 ? 26.399 -5.161 -17.622 1.00 94.38 102 ASP A O 1
ATOM 827 N N . LYS A 1 103 ? 24.600 -3.828 -17.541 1.00 94.75 103 LYS A N 1
ATOM 828 C CA . LYS A 1 103 ? 24.505 -3.812 -16.077 1.00 94.75 103 LYS A CA 1
ATOM 829 C C . LYS A 1 103 ? 23.210 -4.451 -15.583 1.00 94.75 103 LYS A C 1
ATOM 831 O O . LYS A 1 103 ? 22.152 -4.210 -16.162 1.00 94.75 103 LYS A O 1
ATOM 836 N N . PRO A 1 104 ? 23.259 -5.188 -14.458 1.00 92.75 104 PRO A N 1
ATOM 837 C CA . PRO A 1 104 ? 22.056 -5.722 -13.838 1.00 92.75 104 PRO A CA 1
ATOM 838 C C . PRO A 1 104 ? 21.153 -4.586 -13.341 1.00 92.75 104 PRO A C 1
ATOM 840 O O . PRO A 1 104 ? 21.629 -3.638 -12.714 1.00 92.75 104 PRO A O 1
ATOM 843 N N . PHE A 1 105 ? 19.852 -4.707 -13.600 1.00 93.44 105 PHE A N 1
ATOM 844 C CA . PHE A 1 105 ? 18.836 -3.753 -13.161 1.00 93.44 105 PHE A CA 1
ATOM 845 C C . PHE A 1 105 ? 18.205 -4.205 -11.836 1.00 93.44 105 PHE A C 1
ATOM 847 O O . PHE A 1 105 ? 17.640 -5.298 -11.747 1.00 93.44 105 PHE A O 1
ATOM 854 N N . ASP A 1 106 ? 18.288 -3.373 -10.796 1.00 91.00 106 ASP A N 1
ATOM 855 C CA . ASP A 1 106 ? 17.667 -3.658 -9.496 1.00 91.00 106 ASP A CA 1
ATOM 856 C C . ASP A 1 106 ? 16.194 -3.229 -9.488 1.00 91.00 106 ASP A C 1
ATOM 858 O O . ASP A 1 106 ? 15.845 -2.133 -9.047 1.00 91.00 106 ASP A O 1
ATOM 862 N N . PHE A 1 107 ? 15.307 -4.113 -9.946 1.00 88.88 107 PHE A N 1
ATOM 863 C CA . PHE A 1 107 ? 13.864 -3.850 -9.943 1.00 88.88 107 PHE A CA 1
ATOM 864 C C . PHE A 1 107 ? 13.312 -3.466 -8.566 1.00 88.88 107 PHE A C 1
ATOM 866 O O . PHE A 1 107 ? 12.367 -2.686 -8.491 1.00 88.88 107 PHE A O 1
ATOM 873 N N . GLY A 1 108 ? 13.884 -3.984 -7.477 1.00 83.88 108 GLY A N 1
ATOM 874 C CA . GLY A 1 108 ? 13.383 -3.724 -6.134 1.00 83.88 108 GLY A CA 1
ATOM 875 C C . GLY A 1 108 ? 13.580 -2.286 -5.691 1.00 83.88 108 GLY A C 1
ATOM 876 O O . GLY A 1 108 ? 12.679 -1.682 -5.112 1.00 83.88 108 GLY A O 1
ATOM 877 N N . HIS A 1 109 ? 14.750 -1.734 -5.993 1.00 83.00 109 HIS A N 1
ATOM 878 C CA . HIS A 1 109 ? 15.051 -0.345 -5.688 1.00 83.00 109 HIS A CA 1
ATOM 879 C C . HIS A 1 109 ? 14.397 0.600 -6.707 1.00 83.00 109 HIS A C 1
ATOM 881 O O . HIS A 1 109 ? 13.789 1.597 -6.326 1.00 83.00 109 HIS A O 1
ATOM 887 N N . LYS A 1 110 ? 14.449 0.270 -8.005 1.00 92.12 110 LYS A N 1
ATOM 888 C CA . LYS A 1 110 ? 13.927 1.157 -9.060 1.00 92.12 110 LYS A CA 1
ATOM 889 C C . LYS A 1 110 ? 12.402 1.218 -9.115 1.00 92.12 110 LYS A C 1
ATOM 891 O O . LYS A 1 110 ? 11.863 2.242 -9.519 1.00 92.12 110 LYS A O 1
ATOM 896 N N . ALA A 1 111 ? 11.696 0.192 -8.635 1.00 87.75 111 ALA A N 1
ATOM 897 C CA . ALA A 1 111 ? 10.249 0.280 -8.440 1.00 87.75 111 ALA A CA 1
ATOM 898 C C . ALA A 1 111 ? 9.866 1.358 -7.409 1.00 87.75 111 ALA A C 1
ATOM 900 O O . ALA A 1 111 ? 8.832 2.007 -7.565 1.00 87.75 111 ALA A O 1
ATOM 901 N N . GLN A 1 112 ? 10.696 1.579 -6.381 1.00 82.00 112 GLN A N 1
ATOM 902 C CA . GLN A 1 112 ? 10.459 2.636 -5.392 1.00 82.00 112 GLN A CA 1
ATOM 903 C C . GLN A 1 112 ? 10.635 4.027 -6.009 1.00 82.00 112 GLN A C 1
ATOM 905 O O . GLN A 1 112 ? 9.758 4.863 -5.821 1.00 82.00 112 GLN A O 1
ATOM 910 N N . TYR A 1 113 ? 11.690 4.236 -6.808 1.00 89.00 113 TYR A N 1
ATOM 911 C CA . TYR A 1 113 ? 11.903 5.479 -7.569 1.00 89.00 113 TYR A CA 1
ATOM 912 C C . TYR A 1 113 ? 10.734 5.763 -8.506 1.00 89.00 113 TYR A C 1
ATOM 914 O O . TYR A 1 113 ? 10.151 6.838 -8.473 1.00 89.00 113 TYR A O 1
ATOM 922 N N . PHE A 1 114 ? 10.325 4.757 -9.280 1.00 92.12 114 PHE A N 1
ATOM 923 C CA . PHE A 1 114 ? 9.198 4.871 -10.200 1.00 92.12 114 PHE A CA 1
ATOM 924 C C . PHE A 1 114 ? 7.897 5.268 -9.494 1.00 92.12 114 PHE A C 1
ATOM 926 O O . PHE A 1 114 ? 7.190 6.165 -9.948 1.00 92.12 114 PHE A O 1
ATOM 933 N N . THR A 1 115 ? 7.598 4.628 -8.363 1.00 83.56 115 THR A N 1
ATOM 934 C CA . THR A 1 115 ? 6.378 4.917 -7.600 1.00 83.56 115 THR A CA 1
ATOM 935 C C . THR A 1 115 ? 6.440 6.318 -6.987 1.00 83.56 115 THR A C 1
ATOM 937 O O . THR A 1 115 ? 5.442 7.035 -6.975 1.00 83.56 115 THR A O 1
ATOM 940 N N . LEU A 1 116 ? 7.608 6.728 -6.483 1.00 77.75 116 LEU A N 1
ATOM 941 C CA . LEU A 1 116 ? 7.797 8.040 -5.872 1.00 77.75 116 LEU A CA 1
ATOM 942 C C . LEU A 1 116 ? 7.718 9.170 -6.907 1.00 77.75 116 LEU A C 1
ATOM 944 O O . LEU A 1 116 ? 7.056 10.175 -6.646 1.00 77.75 116 LEU A O 1
ATOM 948 N N . ASP A 1 117 ? 8.279 8.973 -8.100 1.00 86.75 117 ASP A N 1
ATOM 949 C CA . ASP A 1 117 ? 8.158 9.905 -9.224 1.00 86.75 117 ASP A CA 1
ATOM 950 C C . ASP A 1 117 ? 6.710 10.040 -9.706 1.00 86.75 117 ASP A C 1
ATOM 952 O O . ASP A 1 117 ? 6.249 11.155 -9.923 1.00 86.75 117 ASP A O 1
ATOM 956 N N . ILE A 1 118 ? 5.937 8.950 -9.792 1.00 83.88 118 ILE A N 1
ATOM 957 C CA . ILE A 1 118 ? 4.511 9.053 -10.143 1.00 83.88 118 ILE A CA 1
ATOM 958 C C . ILE A 1 118 ? 3.7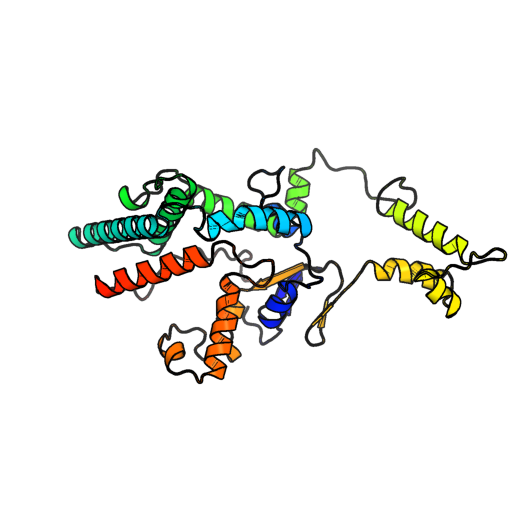28 9.799 -9.064 1.00 83.88 118 ILE A C 1
ATOM 960 O O . ILE A 1 118 ? 2.951 10.699 -9.377 1.00 83.88 118 ILE A O 1
ATOM 964 N N . ILE A 1 119 ? 3.910 9.444 -7.789 1.00 77.62 119 ILE A N 1
ATOM 965 C CA . ILE A 1 119 ? 3.173 10.094 -6.699 1.00 77.62 119 ILE A CA 1
ATOM 966 C C . ILE A 1 119 ? 3.516 11.582 -6.638 1.00 77.62 119 ILE A C 1
ATOM 968 O O . ILE A 1 119 ? 2.611 12.395 -6.451 1.00 77.62 119 ILE A O 1
ATOM 972 N N . SER A 1 120 ? 4.788 11.947 -6.795 1.00 73.62 120 SER A N 1
ATOM 973 C CA . SER A 1 120 ? 5.211 13.348 -6.803 1.00 73.62 120 SER A CA 1
ATOM 974 C C . SER A 1 120 ? 4.686 14.105 -8.023 1.00 73.62 120 SER A C 1
ATOM 976 O O . SER A 1 120 ? 4.131 15.185 -7.846 1.00 73.62 120 SER A O 1
ATOM 978 N N . ASP A 1 121 ? 4.717 13.509 -9.217 1.00 84.88 121 ASP A N 1
ATOM 979 C CA . ASP A 1 121 ? 4.161 14.103 -10.439 1.00 84.88 121 ASP A CA 1
ATOM 980 C C . ASP A 1 121 ? 2.655 14.376 -10.298 1.00 84.88 121 ASP A C 1
ATOM 982 O O . ASP A 1 121 ? 2.178 15.484 -10.543 1.00 84.88 121 ASP A O 1
ATOM 986 N N . LEU A 1 122 ? 1.899 13.404 -9.781 1.00 76.75 122 LEU A N 1
ATOM 987 C CA . LEU A 1 122 ? 0.461 13.559 -9.562 1.00 76.75 122 LEU A CA 1
ATOM 988 C C . LEU A 1 122 ? 0.119 14.516 -8.407 1.00 76.75 122 LEU A C 1
ATOM 990 O O . LEU A 1 122 ? -0.931 15.157 -8.442 1.00 76.75 122 LEU A O 1
ATOM 994 N N . ALA A 1 123 ? 0.958 14.602 -7.370 1.00 70.38 123 ALA A N 1
ATOM 995 C CA . ALA A 1 123 ? 0.684 15.414 -6.182 1.00 70.38 123 ALA A CA 1
ATOM 996 C C . ALA A 1 123 ? 1.178 16.864 -6.296 1.00 70.38 123 ALA A C 1
ATOM 998 O O . ALA A 1 123 ? 0.541 17.767 -5.750 1.00 70.38 123 ALA A O 1
ATOM 999 N N . PHE A 1 124 ? 2.310 17.081 -6.964 1.00 76.56 124 PHE A N 1
ATOM 1000 C CA . PHE A 1 124 ? 3.018 18.363 -7.030 1.00 76.56 124 PHE A CA 1
ATOM 1001 C C . PHE A 1 124 ? 3.131 18.916 -8.454 1.00 76.56 124 PHE A C 1
ATOM 1003 O O . PHE A 1 124 ? 3.508 20.073 -8.624 1.00 76.56 124 PHE A O 1
ATOM 1010 N N . GLY A 1 125 ? 2.749 18.135 -9.468 1.00 78.00 125 GLY A N 1
ATOM 1011 C CA . GLY A 1 125 ? 2.778 18.535 -10.873 1.00 78.00 125 GLY A CA 1
ATOM 1012 C C . GLY A 1 125 ? 4.102 18.253 -11.584 1.00 78.00 125 GLY A C 1
ATOM 1013 O O . GLY A 1 125 ? 4.190 18.518 -12.785 1.00 78.00 125 GLY A O 1
ATOM 1014 N N . GLU A 1 126 ? 5.097 17.713 -10.879 1.00 84.94 126 GLU A N 1
ATOM 1015 C CA . GLU A 1 126 ? 6.396 17.306 -11.416 1.00 84.94 126 GLU A CA 1
ATOM 1016 C C . GLU A 1 126 ? 6.970 16.113 -10.628 1.00 84.94 126 GLU A C 1
ATOM 1018 O O . GLU A 1 126 ? 6.751 16.030 -9.415 1.00 84.94 126 GLU A O 1
ATOM 1023 N N . PRO A 1 127 ? 7.670 15.173 -11.291 1.00 89.62 127 PRO A N 1
ATOM 1024 C CA . PRO A 1 127 ? 8.348 14.083 -10.600 1.00 89.62 127 PRO A CA 1
ATOM 1025 C C . PRO A 1 127 ? 9.535 14.620 -9.789 1.00 89.62 127 PRO A C 1
ATOM 1027 O O . PRO A 1 127 ? 10.171 15.598 -10.181 1.00 89.62 127 PRO A O 1
ATOM 1030 N N . PHE A 1 128 ? 9.884 13.947 -8.694 1.00 87.00 128 PHE A N 1
ATOM 1031 C CA . PHE A 1 128 ? 11.103 14.248 -7.932 1.00 87.00 128 PHE A CA 1
ATOM 1032 C C . PHE A 1 128 ? 12.390 13.991 -8.728 1.00 87.00 128 PHE A C 1
ATOM 1034 O O . PHE A 1 128 ? 13.408 14.637 -8.477 1.00 87.00 128 PHE A O 1
ATOM 1041 N N . GLY A 1 129 ? 12.326 13.111 -9.728 1.00 92.88 129 GLY A N 1
ATOM 1042 C CA . GLY A 1 129 ? 13.409 12.839 -10.666 1.00 92.88 129 GLY A CA 1
ATOM 1043 C C . GLY A 1 129 ? 14.241 11.617 -10.294 1.00 92.88 129 GLY A C 1
ATOM 1044 O O . GLY A 1 129 ? 15.317 11.434 -10.861 1.00 92.88 129 GLY A O 1
ATOM 1045 N N . ASP A 1 130 ? 13.755 10.765 -9.389 1.00 91.12 130 ASP A N 1
ATOM 1046 C CA . ASP A 1 130 ? 14.504 9.612 -8.892 1.00 91.12 130 ASP A CA 1
ATOM 1047 C C . ASP A 1 130 ? 14.839 8.607 -10.007 1.00 91.12 130 ASP A C 1
ATOM 1049 O O . ASP A 1 130 ? 15.915 7.999 -10.023 1.00 91.12 130 ASP A O 1
ATOM 1053 N N . VAL A 1 131 ? 13.928 8.429 -10.971 1.00 96.50 131 VAL A N 1
ATOM 1054 C CA . VAL A 1 131 ? 14.143 7.568 -12.143 1.00 96.50 131 VAL A CA 1
ATOM 1055 C C . VAL A 1 131 ? 15.136 8.202 -13.112 1.00 96.50 131 VAL A C 1
ATOM 1057 O O . VAL A 1 131 ? 15.986 7.502 -13.658 1.00 96.50 131 VAL A O 1
ATOM 1060 N N . GLU A 1 132 ? 15.043 9.514 -13.332 1.00 95.94 132 GLU A N 1
ATOM 1061 C CA . GLU A 1 132 ? 15.899 10.227 -14.285 1.00 95.94 132 GLU A CA 1
ATOM 1062 C C . GLU A 1 132 ? 17.358 10.259 -13.821 1.00 95.94 132 GLU A C 1
ATOM 1064 O O . GLU A 1 132 ? 18.271 10.006 -14.609 1.00 95.94 132 GLU A O 1
ATOM 1069 N N . THR A 1 133 ? 17.586 10.523 -12.535 1.00 95.06 133 THR A N 1
ATOM 1070 C CA . THR A 1 133 ? 18.933 10.577 -11.957 1.00 95.06 133 THR A CA 1
ATOM 1071 C C . THR A 1 133 ? 19.435 9.216 -11.480 1.00 95.06 133 THR A C 1
ATOM 1073 O O . THR A 1 133 ? 20.604 9.096 -11.104 1.00 95.06 133 THR A O 1
ATOM 1076 N N . ASP A 1 134 ? 18.578 8.191 -11.502 1.00 96.81 134 ASP A N 1
ATOM 1077 C CA . ASP A 1 134 ? 18.861 6.849 -10.998 1.00 96.81 134 ASP A CA 1
ATOM 1078 C C . ASP A 1 134 ? 19.285 6.842 -9.511 1.00 96.81 134 ASP A C 1
ATOM 1080 O O . ASP A 1 134 ? 20.119 6.031 -9.088 1.00 96.81 134 ASP A O 1
ATOM 1084 N N . SER A 1 135 ? 18.704 7.738 -8.702 1.00 92.25 135 SER A N 1
ATOM 1085 C CA . SER A 1 135 ? 19.068 7.979 -7.297 1.00 92.25 135 SER A CA 1
ATOM 1086 C C . SER A 1 135 ? 17.878 8.439 -6.451 1.00 92.25 135 SER A C 1
ATOM 1088 O O . SER A 1 135 ? 17.004 9.101 -6.975 1.00 92.25 135 SER A O 1
ATOM 1090 N N . ASP A 1 136 ? 17.907 8.222 -5.135 1.00 81.75 136 ASP A N 1
ATOM 1091 C CA . ASP A 1 136 ? 16.960 8.833 -4.182 1.00 81.75 136 ASP A CA 1
ATOM 1092 C C . ASP A 1 136 ? 17.285 10.331 -3.995 1.00 81.75 136 ASP A C 1
ATOM 1094 O O . ASP A 1 136 ? 18.067 10.694 -3.111 1.00 81.75 136 ASP A O 1
ATOM 1098 N N . VAL A 1 137 ? 16.749 11.197 -4.866 1.00 82.06 137 VAL A N 1
ATOM 1099 C CA . VAL A 1 137 ? 17.138 12.618 -5.009 1.00 82.06 137 VAL A CA 1
ATOM 1100 C C . VAL A 1 137 ? 16.992 13.380 -3.694 1.00 82.06 137 VAL A C 1
ATOM 1102 O O . VAL A 1 137 ? 17.821 14.230 -3.356 1.00 82.06 137 VAL A O 1
ATOM 1105 N N . HIS A 1 138 ? 15.954 13.056 -2.926 1.00 71.94 138 HIS A N 1
ATOM 1106 C CA . HIS A 1 138 ? 15.630 13.729 -1.671 1.00 71.94 138 HIS A CA 1
ATOM 1107 C C . HIS A 1 138 ? 15.954 12.900 -0.421 1.00 71.94 138 HIS A C 1
ATOM 1109 O O . HIS A 1 138 ? 15.667 13.346 0.693 1.00 71.94 138 HIS A O 1
ATOM 1115 N N . GLY A 1 139 ? 16.549 11.712 -0.572 1.00 68.75 139 GLY A N 1
ATOM 1116 C CA . GLY A 1 139 ? 16.825 10.803 0.545 1.00 68.75 139 GLY A CA 1
ATOM 1117 C C . GLY A 1 139 ? 15.559 10.255 1.221 1.00 68.75 139 GLY A C 1
ATOM 1118 O O . GLY A 1 139 ? 15.610 9.842 2.383 1.00 68.75 139 GLY A O 1
ATOM 1119 N N . TYR A 1 140 ? 14.410 10.303 0.541 1.00 67.12 140 TYR A N 1
ATOM 1120 C CA . TYR A 1 140 ? 13.108 9.953 1.102 1.00 67.12 140 TYR A CA 1
ATOM 1121 C C . TYR A 1 140 ? 13.008 8.456 1.404 1.00 67.12 140 TYR A C 1
ATOM 1123 O O . TYR A 1 140 ? 12.518 8.063 2.470 1.00 67.12 140 TYR A O 1
ATOM 1131 N N . ILE A 1 141 ? 13.480 7.616 0.483 1.00 64.25 141 ILE A N 1
ATOM 1132 C CA . ILE A 1 141 ? 13.437 6.158 0.618 1.00 64.25 141 ILE A CA 1
ATOM 1133 C C . ILE A 1 141 ? 14.356 5.732 1.759 1.00 64.25 141 ILE A C 1
ATOM 1135 O O . ILE A 1 141 ? 13.907 5.046 2.681 1.00 64.25 141 ILE A O 1
ATOM 1139 N N . GLY A 1 142 ? 15.599 6.224 1.762 1.00 62.94 142 GLY A N 1
ATOM 1140 C CA . GLY A 1 142 ? 16.562 5.937 2.826 1.00 62.94 142 GLY A CA 1
ATOM 1141 C C . GLY A 1 142 ? 16.046 6.347 4.210 1.00 62.94 142 GLY A C 1
ATOM 1142 O O . GLY A 1 142 ? 16.007 5.527 5.132 1.00 62.94 142 GLY A O 1
ATOM 1143 N N . ALA A 1 143 ? 15.551 7.582 4.349 1.00 60.81 143 ALA A N 1
ATOM 1144 C CA . ALA A 1 143 ? 15.007 8.080 5.614 1.00 60.81 143 ALA A CA 1
ATOM 1145 C C . ALA A 1 143 ? 13.792 7.267 6.096 1.00 60.81 143 ALA A C 1
ATOM 1147 O O . ALA A 1 143 ? 13.629 7.013 7.297 1.00 60.81 143 ALA A O 1
ATOM 1148 N N . THR A 1 144 ? 12.941 6.822 5.168 1.00 63.31 144 THR A N 1
ATOM 1149 C CA . THR A 1 144 ? 11.776 5.989 5.486 1.00 63.31 144 THR A CA 1
ATOM 1150 C C . THR A 1 144 ? 12.206 4.605 5.983 1.00 63.31 144 THR A C 1
ATOM 1152 O O . THR A 1 144 ? 11.714 4.146 7.018 1.00 63.31 144 THR A O 1
ATOM 1155 N N . GLU A 1 145 ? 13.158 3.946 5.316 1.00 64.44 145 GLU A N 1
ATOM 1156 C CA . GLU A 1 145 ? 13.684 2.633 5.721 1.00 64.44 145 GLU A CA 1
ATOM 1157 C C . GLU A 1 145 ? 14.374 2.660 7.097 1.00 64.44 145 GLU A C 1
ATOM 1159 O O . GLU A 1 145 ? 14.229 1.726 7.906 1.00 64.44 145 GLU A O 1
ATOM 1164 N N . GLU A 1 146 ? 15.097 3.741 7.392 1.00 63.59 146 GLU A N 1
ATOM 1165 C CA . GLU A 1 146 ? 15.727 3.982 8.693 1.00 63.59 146 GLU A CA 1
ATOM 1166 C C . GLU A 1 146 ? 14.698 4.229 9.804 1.00 63.59 146 GLU A C 1
ATOM 1168 O O . GLU A 1 146 ? 14.890 3.783 10.939 1.00 63.59 146 GLU A O 1
ATOM 1173 N N . SER A 1 147 ? 13.572 4.866 9.472 1.00 57.84 147 SER A N 1
ATOM 1174 C CA . SER A 1 147 ? 12.497 5.195 10.417 1.00 57.84 147 SER A CA 1
ATOM 1175 C C . SER A 1 147 ? 11.556 4.020 10.709 1.00 57.84 147 SER A C 1
ATOM 1177 O O . SER A 1 147 ? 11.002 3.922 11.809 1.00 57.84 147 SER A O 1
ATOM 1179 N N . MET A 1 148 ? 11.400 3.076 9.773 1.00 62.19 148 MET A N 1
ATOM 1180 C CA . MET A 1 148 ? 10.523 1.902 9.910 1.00 62.19 148 MET A CA 1
ATOM 1181 C C . MET A 1 148 ? 10.666 1.092 11.214 1.00 62.19 148 MET A C 1
ATOM 1183 O O . MET A 1 148 ? 9.637 0.756 11.800 1.00 62.19 148 MET A O 1
ATOM 1187 N N . PRO A 1 149 ? 11.863 0.746 11.730 1.00 62.16 149 PRO A N 1
ATOM 1188 C CA . PRO A 1 149 ? 11.972 -0.004 12.980 1.00 62.16 149 PRO A CA 1
ATOM 1189 C C . PRO A 1 149 ? 11.458 0.812 14.170 1.00 62.16 149 PRO A C 1
ATOM 1191 O O . PRO A 1 149 ? 10.779 0.253 15.030 1.00 62.16 149 PRO A O 1
ATOM 1194 N N . THR A 1 150 ? 11.689 2.127 14.186 1.00 59.03 150 THR A N 1
ATOM 1195 C CA . THR A 1 150 ? 11.121 3.031 15.194 1.00 59.03 150 THR A CA 1
ATOM 1196 C C . THR A 1 150 ? 9.600 3.051 15.100 1.00 59.03 150 THR A C 1
ATOM 1198 O O . THR A 1 150 ? 8.927 2.904 16.122 1.00 59.03 150 THR A O 1
ATOM 1201 N N . ILE A 1 151 ? 9.041 3.126 13.888 1.00 59.75 151 ILE A N 1
ATOM 1202 C CA . ILE A 1 151 ? 7.592 3.035 13.669 1.00 59.75 151 ILE A CA 1
ATOM 1203 C C . ILE A 1 151 ? 7.074 1.687 14.188 1.00 59.75 151 ILE A C 1
ATOM 1205 O O . ILE A 1 151 ? 6.186 1.662 15.031 1.00 59.75 151 ILE A O 1
ATOM 1209 N N . ILE A 1 152 ? 7.659 0.553 13.800 1.00 63.41 152 ILE A N 1
ATOM 1210 C CA . ILE A 1 152 ? 7.222 -0.780 14.254 1.00 63.41 152 ILE A CA 1
ATOM 1211 C C . ILE A 1 152 ? 7.233 -0.880 15.787 1.00 63.41 152 ILE A C 1
ATOM 1213 O O . ILE A 1 152 ? 6.245 -1.305 16.387 1.00 63.41 152 ILE A O 1
ATOM 1217 N N . VAL A 1 153 ? 8.323 -0.459 16.432 1.00 65.00 153 VAL A N 1
ATOM 1218 C CA . VAL A 1 153 ? 8.489 -0.500 17.894 1.00 65.00 153 VAL A CA 1
ATOM 1219 C C . VAL A 1 153 ? 7.440 0.362 18.595 1.00 65.00 153 VAL A C 1
ATOM 1221 O O . VAL A 1 153 ? 6.751 -0.115 19.499 1.00 65.00 153 VAL A O 1
ATOM 1224 N N . THR A 1 154 ? 7.275 1.609 18.156 1.00 59.84 154 THR A N 1
ATOM 1225 C CA . THR A 1 154 ? 6.295 2.552 18.723 1.00 59.84 154 THR A CA 1
ATOM 1226 C C . THR A 1 154 ? 4.853 2.097 18.502 1.00 59.84 154 THR A C 1
ATOM 1228 O O . THR A 1 154 ? 3.989 2.336 19.347 1.00 59.84 154 THR A O 1
ATOM 1231 N N . THR A 1 155 ? 4.603 1.371 17.414 1.00 58.62 155 THR A N 1
ATOM 1232 C CA . THR A 1 155 ? 3.278 0.874 17.053 1.00 58.62 155 THR A CA 1
ATOM 1233 C C . THR A 1 155 ? 2.892 -0.402 17.825 1.00 58.62 155 THR A C 1
ATOM 1235 O O . THR A 1 155 ? 1.749 -0.546 18.266 1.00 58.62 155 THR A O 1
ATOM 1238 N N . VAL A 1 156 ? 3.835 -1.329 18.045 1.00 62.88 156 VAL A N 1
ATOM 1239 C CA . VAL A 1 156 ? 3.610 -2.562 18.836 1.00 62.88 156 VAL A CA 1
ATOM 1240 C C . VAL A 1 156 ? 3.601 -2.273 20.338 1.00 62.88 156 VAL A C 1
ATOM 1242 O O . VAL A 1 156 ? 2.904 -2.942 21.104 1.00 62.88 156 VAL A O 1
ATOM 1245 N N . MET A 1 157 ? 4.306 -1.225 20.767 1.00 67.06 157 MET A N 1
ATOM 1246 C CA . MET A 1 157 ? 4.344 -0.778 22.155 1.00 67.06 157 MET A CA 1
ATOM 1247 C C . MET A 1 157 ? 3.837 0.665 22.284 1.00 67.06 157 MET A C 1
ATOM 1249 O O . MET A 1 157 ? 4.620 1.567 22.573 1.00 67.06 157 MET A O 1
ATOM 1253 N N . PRO A 1 158 ? 2.515 0.916 22.170 1.00 58.22 158 PRO A N 1
ATOM 1254 C CA . PRO A 1 158 ? 1.957 2.271 22.265 1.00 58.22 158 PRO A CA 1
ATOM 1255 C C . PRO A 1 158 ? 2.260 2.968 23.601 1.00 58.22 158 PRO A C 1
ATOM 1257 O O . PRO A 1 158 ? 2.222 4.193 23.704 1.00 58.22 158 PRO A O 1
ATOM 1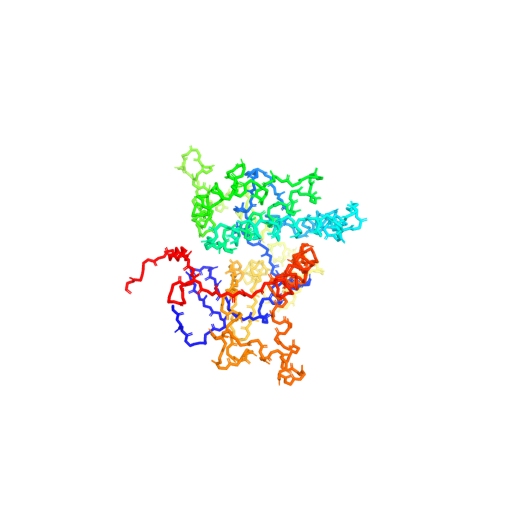260 N N . TRP A 1 159 ? 2.559 2.189 24.648 1.00 64.06 159 TRP A N 1
ATOM 1261 C CA . TRP A 1 159 ? 2.995 2.712 25.940 1.00 64.06 159 TRP A CA 1
ATOM 1262 C C . TRP A 1 159 ? 4.381 3.368 25.874 1.00 64.06 159 TRP A C 1
ATOM 1264 O O . TRP A 1 159 ? 4.618 4.279 26.653 1.00 64.06 159 TRP A O 1
ATOM 1274 N N . VAL A 1 160 ? 5.255 2.983 24.936 1.00 61.75 160 VAL A N 1
ATOM 1275 C CA . VAL A 1 160 ? 6.550 3.642 24.686 1.00 61.75 160 VAL A CA 1
ATOM 1276 C C . VAL A 1 160 ? 6.332 5.043 24.122 1.00 61.75 160 VAL A C 1
ATOM 1278 O O . VAL A 1 160 ? 6.984 5.976 24.568 1.00 61.75 160 VAL A O 1
ATOM 1281 N N . MET A 1 161 ? 5.352 5.237 23.232 1.00 53.50 161 MET A N 1
ATOM 1282 C CA . MET A 1 161 ? 4.978 6.584 22.771 1.00 53.50 161 MET A CA 1
ATOM 1283 C C . MET A 1 161 ? 4.385 7.423 23.899 1.00 53.50 161 MET A C 1
ATOM 1285 O O . MET A 1 161 ? 4.767 8.576 24.064 1.00 53.50 161 MET A O 1
ATOM 1289 N N . LYS A 1 162 ? 3.535 6.833 24.750 1.00 59.44 162 LYS A N 1
ATOM 1290 C CA . LYS A 1 162 ? 3.087 7.499 25.985 1.00 59.44 162 LYS A CA 1
ATOM 1291 C C . LYS A 1 162 ? 4.246 7.808 26.938 1.00 59.44 162 LYS A C 1
ATOM 1293 O O . LYS A 1 162 ? 4.155 8.784 27.671 1.00 59.44 162 LYS A O 1
ATOM 1298 N N . LEU A 1 163 ? 5.304 6.993 26.935 1.00 60.09 163 LEU A N 1
ATOM 1299 C CA . LEU A 1 163 ? 6.494 7.165 27.766 1.00 60.09 163 LEU A CA 1
ATOM 1300 C C . LEU A 1 163 ? 7.392 8.304 27.268 1.00 60.09 163 LEU A C 1
ATOM 1302 O O . LEU A 1 163 ? 7.866 9.103 28.067 1.00 60.09 163 LEU A O 1
ATOM 1306 N N . LEU A 1 164 ? 7.568 8.401 25.950 1.00 52.34 164 LEU A N 1
ATOM 1307 C CA . LEU A 1 164 ? 8.307 9.467 25.268 1.00 52.34 164 LEU A CA 1
ATOM 1308 C C . LEU A 1 164 ? 7.561 10.810 25.292 1.00 52.34 164 LEU A C 1
ATOM 1310 O O . LEU A 1 164 ? 8.185 11.862 25.233 1.00 52.34 164 LEU A O 1
ATOM 1314 N N . GLN A 1 165 ? 6.233 10.776 25.417 1.00 47.97 165 GLN A N 1
ATOM 1315 C CA . GLN A 1 165 ? 5.372 11.957 25.538 1.00 47.97 165 GLN A CA 1
ATOM 1316 C C . GLN A 1 165 ? 5.183 12.430 26.996 1.00 47.97 165 GLN A C 1
ATOM 1318 O O . GLN A 1 165 ? 4.325 13.272 27.257 1.00 47.97 165 GLN A O 1
ATOM 1323 N N . MET A 1 166 ? 5.951 11.900 27.960 1.00 58.06 166 MET A N 1
ATOM 1324 C CA . MET A 1 166 ? 5.736 12.120 29.397 1.00 58.06 166 MET A CA 1
ATOM 1325 C C . MET A 1 166 ? 6.899 12.861 30.098 1.00 58.06 166 MET A C 1
ATOM 1327 O O . MET A 1 166 ? 8.028 12.374 30.073 1.00 58.06 166 MET A O 1
ATOM 1331 N N . PRO A 1 167 ? 6.659 13.979 30.817 1.00 54.91 167 PRO A N 1
ATOM 1332 C CA . PRO A 1 167 ? 7.715 14.783 31.453 1.00 54.91 167 PRO A CA 1
ATOM 1333 C C . PRO A 1 167 ? 8.183 14.290 32.844 1.00 54.91 167 PRO A C 1
ATOM 1335 O O . PRO A 1 167 ? 8.324 15.112 33.735 1.00 54.91 167 PRO A O 1
ATOM 1338 N N . ILE A 1 168 ? 8.471 12.992 33.050 1.00 59.41 168 ILE A N 1
ATOM 1339 C CA . ILE A 1 168 ? 8.668 12.304 34.363 1.00 59.41 168 ILE A CA 1
ATOM 1340 C C . ILE A 1 168 ? 7.330 11.760 34.913 1.00 59.41 168 ILE A C 1
ATOM 1342 O O . ILE A 1 168 ? 6.581 12.454 35.594 1.00 59.41 168 ILE A O 1
ATOM 1346 N N . PHE A 1 169 ? 7.009 10.482 34.673 1.00 57.25 169 PHE A N 1
ATOM 1347 C CA . PHE A 1 169 ? 5.931 9.805 35.414 1.00 57.25 169 PHE A CA 1
ATOM 1348 C C . PHE A 1 169 ? 6.284 9.762 36.901 1.00 57.25 169 PHE A C 1
ATOM 1350 O O . PHE A 1 169 ? 7.345 9.239 37.235 1.00 57.25 169 PHE A O 1
ATOM 1357 N N . LYS A 1 170 ? 5.385 10.177 37.798 1.00 42.56 170 LYS A N 1
ATOM 1358 C CA . LYS A 1 170 ? 5.233 9.583 39.143 1.00 42.56 170 LYS A CA 1
ATOM 1359 C C . LYS A 1 170 ? 4.085 10.268 39.878 1.00 42.56 170 LYS A C 1
ATOM 1361 O O . LYS A 1 170 ? 4.240 11.387 40.344 1.00 42.56 170 LYS A O 1
ATOM 1366 N N . GLY A 1 171 ? 2.950 9.589 40.029 1.00 52.31 171 GLY A N 1
ATOM 1367 C CA . GLY A 1 171 ? 2.037 9.942 41.121 1.00 52.31 171 GLY A CA 1
ATOM 1368 C C . GLY A 1 171 ? 0.546 9.701 40.932 1.00 52.31 171 GLY A C 1
ATOM 1369 O O . GLY A 1 171 ? -0.179 9.913 41.892 1.00 52.31 171 GLY A O 1
ATOM 1370 N N . MET A 1 172 ? 0.048 9.272 39.770 1.00 47.91 172 MET A N 1
ATOM 1371 C CA . MET A 1 172 ? -1.407 9.209 39.567 1.00 47.91 172 MET A CA 1
ATOM 1372 C C . MET A 1 172 ? -1.862 7.929 38.872 1.00 47.91 172 MET A C 1
ATOM 1374 O O . MET A 1 172 ? -1.779 7.797 37.653 1.00 47.91 172 MET A O 1
ATOM 1378 N N . LEU A 1 173 ? -2.397 7.014 39.681 1.00 47.31 173 LEU A N 1
ATOM 1379 C CA . LEU A 1 173 ? -3.360 5.997 39.263 1.00 47.31 173 LEU A CA 1
ATOM 1380 C C . LEU A 1 173 ? -4.739 6.366 39.854 1.00 47.31 173 LEU A C 1
ATOM 1382 O O . LEU A 1 173 ? -4.766 6.914 40.957 1.00 47.31 173 LEU A O 1
ATOM 1386 N N . PRO A 1 174 ? -5.862 6.097 39.157 1.00 41.72 174 PRO A N 1
ATOM 1387 C CA . PRO A 1 174 ? -7.178 6.620 39.536 1.00 41.72 174 PRO A CA 1
ATOM 1388 C C . PRO A 1 174 ? -7.838 5.870 40.708 1.00 41.72 174 PRO A C 1
ATOM 1390 O O . PRO A 1 174 ? -7.644 4.665 40.875 1.00 41.72 174 PRO A O 1
ATOM 1393 N N . SER A 1 175 ? -8.675 6.583 41.465 1.00 53.00 175 SER A N 1
ATOM 1394 C CA . SER A 1 175 ? -9.463 6.131 42.622 1.00 53.00 175 SER A CA 1
ATOM 1395 C C . SER A 1 175 ? -10.958 6.409 42.400 1.00 53.00 175 SER A C 1
ATOM 1397 O O . SER A 1 175 ? -11.362 7.276 41.627 1.00 53.00 175 SER A O 1
ATOM 1399 N N . ASP A 1 176 ? -11.825 5.696 43.116 1.00 44.09 176 ASP A N 1
ATOM 1400 C CA . ASP A 1 176 ? -13.283 5.874 43.123 1.00 44.09 176 ASP A CA 1
ATOM 1401 C C . ASP A 1 176 ? -13.765 7.234 43.672 1.00 44.09 176 ASP A C 1
ATOM 1403 O O . ASP A 1 176 ? -14.966 7.508 43.691 1.00 44.09 176 ASP A O 1
ATOM 1407 N N . LYS A 1 177 ? -12.836 8.107 44.076 1.00 51.44 177 LYS A N 1
ATOM 1408 C CA . LYS A 1 177 ? -13.086 9.489 44.503 1.00 51.44 177 LYS A CA 1
ATOM 1409 C C . LYS A 1 177 ? -12.768 10.536 43.429 1.00 51.44 177 LYS A C 1
ATOM 1411 O O . LYS A 1 177 ? -12.868 11.731 43.707 1.00 51.44 177 LYS A O 1
ATOM 1416 N N . ASP A 1 178 ? -12.401 10.116 42.217 1.00 47.09 178 ASP A N 1
ATOM 1417 C CA . ASP A 1 178 ? -11.928 11.043 41.191 1.00 47.09 178 ASP A CA 1
ATOM 1418 C C . ASP A 1 178 ? -13.057 11.906 40.589 1.00 47.09 178 ASP A C 1
ATOM 1420 O O . ASP A 1 178 ? -14.091 11.388 40.149 1.00 47.09 178 ASP A O 1
ATOM 1424 N N . PRO A 1 179 ? -12.864 13.236 40.491 1.00 45.16 179 PRO A N 1
ATOM 1425 C CA . PRO A 1 179 ? -13.890 14.163 40.023 1.00 45.16 179 PRO A CA 1
ATOM 1426 C C . PRO A 1 179 ? -14.092 14.157 38.498 1.00 45.16 179 PRO A C 1
ATOM 1428 O O . PRO A 1 179 ? -14.981 14.865 38.021 1.00 45.16 179 PRO A O 1
ATOM 1431 N N . VAL A 1 180 ? -13.313 13.391 37.718 1.00 40.97 180 VAL A N 1
ATOM 1432 C CA . VAL A 1 180 ? -13.419 13.247 36.248 1.00 40.97 180 VAL A CA 1
ATOM 1433 C C . VAL A 1 180 ? -12.933 11.862 35.779 1.00 40.97 180 VAL A C 1
ATOM 1435 O O . VAL A 1 180 ? -12.205 11.181 36.492 1.00 40.97 180 VAL A O 1
ATOM 1438 N N . GLY A 1 181 ? -13.325 11.430 34.573 1.00 50.56 181 GLY A N 1
ATOM 1439 C CA . GLY A 1 181 ? -12.896 10.148 33.986 1.00 50.56 181 GLY A CA 1
ATOM 1440 C C . GLY A 1 181 ? -13.691 8.926 34.470 1.00 50.56 181 GLY A C 1
ATOM 1441 O O . GLY A 1 181 ? -14.850 9.053 34.869 1.00 50.56 181 GLY A O 1
ATOM 1442 N N . VAL A 1 182 ? -13.066 7.739 34.426 1.00 42.47 182 VAL A N 1
ATOM 1443 C CA . VAL A 1 182 ? -13.710 6.436 34.715 1.00 42.47 182 VAL A CA 1
ATOM 1444 C C . VAL A 1 182 ? -14.357 6.401 36.114 1.00 42.47 182 VAL A C 1
ATOM 1446 O O . VAL A 1 182 ? -15.469 5.887 36.259 1.00 42.47 182 VAL A O 1
ATOM 1449 N N . GLY A 1 183 ? -13.737 7.038 37.117 1.00 51.19 183 GLY A N 1
ATOM 1450 C CA . GLY A 1 183 ? -14.282 7.164 38.478 1.00 51.19 183 GLY A CA 1
ATOM 1451 C C . GLY A 1 183 ? -15.582 7.980 38.553 1.00 51.19 183 GLY A C 1
ATOM 1452 O O . GLY A 1 183 ? -16.544 7.566 39.204 1.00 51.19 183 GLY A O 1
ATOM 1453 N N . ARG A 1 184 ? -15.693 9.076 37.786 1.00 56.94 184 ARG A N 1
ATOM 1454 C CA . ARG A 1 184 ? -16.931 9.873 37.702 1.00 56.94 184 ARG A CA 1
ATOM 1455 C C . ARG A 1 184 ? -18.054 9.130 36.983 1.00 56.94 184 ARG A C 1
ATOM 1457 O O . ARG A 1 184 ? -19.207 9.234 37.394 1.00 56.94 184 ARG A O 1
ATOM 1464 N N . THR A 1 185 ? -17.744 8.339 35.958 1.00 47.47 185 THR A N 1
ATOM 1465 C CA . THR A 1 185 ? -18.736 7.467 35.302 1.00 47.47 185 THR A CA 1
ATOM 1466 C C . THR A 1 185 ? -19.256 6.364 36.226 1.00 47.47 185 THR A C 1
ATOM 1468 O O . THR A 1 185 ? -20.452 6.084 36.198 1.00 47.47 185 THR A O 1
ATOM 1471 N N . MET A 1 186 ? -18.422 5.806 37.113 1.00 51.22 186 MET A N 1
ATOM 1472 C CA . MET A 1 186 ? -18.871 4.853 38.142 1.00 51.22 186 MET A CA 1
ATOM 1473 C C . MET A 1 186 ? -19.802 5.514 39.170 1.00 51.22 186 MET A C 1
ATOM 1475 O O . MET A 1 186 ? -20.812 4.926 39.562 1.00 51.22 186 MET A O 1
ATOM 1479 N N . ALA A 1 187 ? -19.510 6.756 39.570 1.00 58.91 187 ALA A N 1
ATOM 1480 C CA . ALA A 1 187 ? -20.369 7.532 40.466 1.00 58.91 187 ALA A CA 1
ATOM 1481 C C . ALA A 1 187 ? -21.723 7.890 39.818 1.00 58.91 187 ALA A C 1
ATOM 1483 O O . ALA A 1 187 ? -22.766 7.786 40.466 1.00 58.91 187 ALA A O 1
ATOM 1484 N N . ILE A 1 188 ? -21.727 8.255 38.529 1.00 61.03 188 ILE A N 1
ATOM 1485 C CA . ILE A 1 188 ? -22.952 8.521 37.758 1.00 61.03 188 ILE A CA 1
ATOM 1486 C C . ILE A 1 188 ? -23.787 7.241 37.609 1.00 61.03 188 ILE A C 1
ATOM 1488 O O . ILE A 1 188 ? -24.991 7.285 37.849 1.00 61.03 188 ILE A O 1
ATOM 1492 N N . ALA A 1 189 ? -23.170 6.095 37.300 1.00 56.56 189 ALA A N 1
ATOM 1493 C CA . ALA A 1 189 ? -23.868 4.812 37.175 1.00 56.56 189 ALA A CA 1
ATOM 1494 C C . ALA A 1 189 ? -24.535 4.375 38.493 1.00 56.56 189 ALA A C 1
ATOM 1496 O O . ALA A 1 189 ? -25.701 3.975 38.492 1.00 56.56 189 ALA A O 1
ATOM 1497 N N . LYS A 1 190 ? -23.849 4.536 39.635 1.00 65.00 190 LYS A N 1
ATOM 1498 C CA . LYS A 1 190 ? -24.428 4.284 40.968 1.00 65.00 190 LYS A CA 1
ATOM 1499 C C . LYS A 1 190 ? -25.578 5.237 41.295 1.00 65.00 190 LYS A C 1
ATOM 1501 O O . LYS A 1 190 ? -26.586 4.804 41.849 1.00 65.00 190 LYS A O 1
ATOM 1506 N N . LYS A 1 191 ? -25.453 6.521 40.937 1.00 70.00 191 LYS A N 1
ATOM 1507 C CA . LYS A 1 191 ? -26.498 7.532 41.160 1.00 70.00 191 LYS A CA 1
ATOM 1508 C C . LYS A 1 191 ? -27.754 7.243 40.331 1.00 70.00 191 LYS A C 1
ATOM 1510 O O . LYS A 1 191 ? -28.842 7.181 40.889 1.00 70.00 191 LYS A O 1
ATOM 1515 N N . VAL A 1 192 ? -27.596 7.004 39.030 1.00 66.06 192 VAL A N 1
ATOM 1516 C CA . VAL A 1 192 ? -28.707 6.725 38.103 1.00 66.06 192 VAL A CA 1
ATOM 1517 C C . VAL A 1 192 ? -29.396 5.401 38.438 1.00 66.06 192 VAL A C 1
ATOM 1519 O O . VAL A 1 192 ? -30.615 5.304 38.338 1.00 66.06 192 VAL A O 1
ATOM 1522 N N . THR A 1 193 ? -28.649 4.393 38.900 1.00 64.94 193 THR A N 1
ATOM 1523 C CA . THR A 1 193 ? -29.241 3.120 39.336 1.00 64.94 193 THR A CA 1
ATOM 1524 C C . THR A 1 193 ? -29.995 3.271 40.658 1.00 64.94 193 THR A C 1
ATOM 1526 O O . THR A 1 193 ? -31.085 2.724 40.804 1.00 64.94 193 THR A O 1
ATOM 1529 N N . ALA A 1 194 ? -29.492 4.076 41.601 1.00 70.31 194 ALA A N 1
ATOM 1530 C CA . ALA A 1 194 ? -30.178 4.346 42.866 1.00 70.31 194 ALA A CA 1
ATOM 1531 C C . ALA A 1 194 ? -31.553 5.018 42.680 1.00 70.31 194 ALA A C 1
ATOM 1533 O O . ALA A 1 194 ? -32.462 4.750 43.457 1.00 70.31 194 ALA A O 1
ATOM 1534 N N . GLU A 1 195 ? -31.745 5.824 41.631 1.00 72.44 195 GLU A N 1
ATOM 1535 C CA . GLU A 1 195 ? -33.040 6.451 41.306 1.00 72.44 195 GLU A CA 1
ATOM 1536 C C . GLU A 1 195 ? -34.129 5.440 40.886 1.00 72.44 195 GLU A C 1
ATOM 1538 O O . GLU A 1 195 ? -35.309 5.792 40.791 1.00 72.44 195 GLU A O 1
ATOM 1543 N N . ARG A 1 196 ? -33.754 4.180 40.631 1.00 66.06 196 ARG A N 1
ATOM 1544 C CA . ARG A 1 196 ? -34.647 3.118 40.137 1.00 66.06 196 ARG A CA 1
ATOM 1545 C C . ARG A 1 196 ? -34.990 2.055 41.177 1.00 66.06 196 ARG A C 1
ATOM 1547 O O . ARG A 1 196 ? -35.820 1.196 40.898 1.00 66.06 196 ARG A O 1
ATOM 1554 N N . PHE A 1 197 ? -34.383 2.118 42.361 1.00 67.25 197 PHE A N 1
ATOM 1555 C CA . PHE A 1 197 ? -34.598 1.163 43.447 1.00 67.25 197 PHE A CA 1
ATOM 1556 C C . PHE A 1 197 ? -34.910 1.904 44.753 1.00 67.25 197 PHE A C 1
ATOM 1558 O O . PHE A 1 197 ? -34.176 2.803 45.150 1.00 67.25 197 PHE A O 1
ATOM 1565 N N . GLY A 1 198 ? -35.978 1.505 45.449 1.00 67.19 198 GLY A N 1
ATOM 1566 C CA . GLY A 1 198 ? -36.414 2.108 46.715 1.00 67.19 198 GLY A CA 1
ATOM 1567 C C . GLY A 1 198 ? -37.861 2.624 46.679 1.00 67.19 198 GLY A C 1
ATOM 1568 O O . GLY A 1 198 ? -38.526 2.508 45.651 1.00 67.19 198 GLY A O 1
ATOM 1569 N N . PRO A 1 199 ? -38.365 3.199 47.787 1.00 60.97 199 PRO A N 1
ATOM 1570 C CA . PRO A 1 199 ? -39.784 3.544 47.947 1.00 60.97 199 PRO A CA 1
ATOM 1571 C C . PRO A 1 199 ? -40.303 4.634 46.989 1.00 60.97 199 PRO A C 1
ATOM 1573 O O . PRO A 1 199 ? -41.503 4.694 46.753 1.00 60.97 199 PRO A O 1
ATOM 1576 N N . ASN A 1 200 ? -39.413 5.437 46.388 1.00 73.06 200 ASN A N 1
ATOM 1577 C CA . ASN A 1 200 ? -39.739 6.485 45.407 1.00 73.06 200 ASN A CA 1
ATOM 1578 C C . ASN A 1 200 ? -39.115 6.213 44.020 1.00 73.06 200 ASN A C 1
ATOM 1580 O O . ASN A 1 200 ? -38.702 7.146 43.329 1.00 73.06 200 ASN A O 1
ATOM 1584 N N . ALA A 1 201 ? -38.970 4.941 43.631 1.00 75.38 201 ALA A N 1
ATOM 1585 C CA . ALA A 1 201 ? -38.337 4.556 42.370 1.00 75.38 201 ALA A CA 1
ATOM 1586 C C . ALA A 1 201 ? -39.013 5.213 41.152 1.00 75.38 201 ALA A C 1
ATOM 1588 O O . ALA A 1 201 ? -40.223 5.107 40.943 1.00 75.38 201 ALA A O 1
ATOM 1589 N N . LYS A 1 202 ? -38.218 5.877 40.310 1.00 73.31 202 LYS A N 1
ATOM 1590 C CA . LYS A 1 202 ? -38.718 6.574 39.124 1.00 73.31 202 LYS A CA 1
ATOM 1591 C C . LYS A 1 202 ? -38.940 5.581 37.984 1.00 73.31 202 LYS A C 1
ATOM 1593 O O . LYS A 1 202 ? -37.973 5.057 37.427 1.00 73.31 202 LYS A O 1
ATOM 1598 N N . VAL A 1 203 ? -40.193 5.364 37.588 1.00 72.50 203 VAL A N 1
ATOM 1599 C CA . VAL A 1 203 ? -40.543 4.521 36.432 1.00 72.50 203 VAL A CA 1
ATOM 1600 C C . VAL A 1 203 ? -40.315 5.304 35.138 1.00 72.50 203 VAL A C 1
ATOM 1602 O O . VAL A 1 203 ? -40.891 6.370 34.934 1.00 72.50 203 VAL A O 1
ATOM 1605 N N . GLN A 1 204 ? -39.462 4.786 34.256 1.00 70.44 204 GLN A N 1
ATOM 1606 C CA . GLN A 1 204 ? -39.141 5.398 32.966 1.00 70.44 204 GLN A CA 1
ATOM 1607 C C . GLN A 1 204 ? -39.010 4.312 31.898 1.00 70.44 204 GLN A C 1
ATOM 1609 O O . GLN A 1 204 ? -38.509 3.225 32.169 1.00 70.44 204 GLN A O 1
ATOM 1614 N N . ARG A 1 205 ? -39.484 4.591 30.680 1.00 56.66 205 ARG A N 1
ATOM 1615 C CA . ARG A 1 205 ? -39.391 3.670 29.537 1.00 56.66 205 ARG A CA 1
ATOM 1616 C C . ARG A 1 205 ? -38.047 3.821 28.825 1.00 56.66 205 ARG A C 1
ATOM 1618 O O . ARG A 1 205 ? -37.974 4.357 27.726 1.00 56.66 205 ARG A O 1
ATOM 1625 N N . ASP A 1 206 ? -36.991 3.364 29.482 1.00 60.62 206 ASP A N 1
ATOM 1626 C CA . ASP A 1 206 ? -35.639 3.250 28.936 1.00 60.62 206 ASP A CA 1
ATOM 1627 C C . ASP A 1 206 ? -35.085 1.827 29.171 1.00 60.62 206 ASP A C 1
ATOM 1629 O O . ASP A 1 206 ? -35.738 0.981 29.790 1.00 60.62 206 ASP A O 1
ATOM 1633 N N . MET A 1 207 ? -33.899 1.526 28.631 1.00 44.97 207 MET A N 1
ATOM 1634 C CA . MET A 1 207 ? -33.247 0.210 28.770 1.00 44.97 207 MET A CA 1
ATOM 1635 C C . MET A 1 207 ? -33.109 -0.216 30.242 1.00 44.97 207 MET A C 1
ATOM 1637 O O . MET A 1 207 ? -33.353 -1.371 30.581 1.00 44.97 207 MET A O 1
ATOM 1641 N N . LEU A 1 208 ? -32.802 0.738 31.125 1.00 55.97 208 LEU A N 1
ATOM 1642 C CA . LEU A 1 208 ? -32.670 0.517 32.562 1.00 55.97 208 LEU A CA 1
ATOM 1643 C C . LEU A 1 208 ? -34.020 0.179 33.214 1.00 55.97 208 LEU A C 1
ATOM 1645 O O . LEU A 1 208 ? -34.113 -0.759 34.005 1.00 55.97 208 LEU A O 1
ATOM 1649 N N . GLY A 1 209 ? -35.086 0.881 32.828 1.00 61.91 209 GLY A N 1
ATOM 1650 C CA . GLY A 1 209 ? -36.455 0.588 33.245 1.00 61.91 209 GLY A CA 1
ATOM 1651 C C . GLY A 1 209 ? -36.949 -0.787 32.788 1.00 61.91 209 GLY A C 1
ATOM 1652 O O . GLY A 1 209 ? -37.685 -1.439 33.524 1.00 61.91 209 GLY A O 1
ATOM 1653 N N . SER A 1 210 ? -36.497 -1.273 31.626 1.00 64.12 210 SER A N 1
ATOM 1654 C CA . SER A 1 210 ? -36.787 -2.632 31.137 1.00 64.12 210 SER A CA 1
ATOM 1655 C C . SER A 1 210 ? -36.160 -3.721 32.021 1.00 64.12 210 SER A C 1
ATOM 1657 O O . SER A 1 210 ? -36.808 -4.724 32.313 1.00 64.12 210 SER A O 1
ATOM 1659 N N . PHE A 1 211 ? -34.927 -3.523 32.499 1.00 68.31 211 PHE A N 1
ATOM 1660 C CA . PHE A 1 211 ? -34.231 -4.488 33.365 1.00 68.31 211 PHE A CA 1
ATOM 1661 C C . PHE A 1 211 ? -34.825 -4.547 34.770 1.00 68.31 211 PHE A C 1
ATOM 1663 O O . PHE A 1 211 ? -35.028 -5.632 35.314 1.00 68.31 211 PHE A O 1
ATOM 1670 N N . VAL A 1 212 ? -35.186 -3.387 35.320 1.00 70.75 212 VAL A N 1
ATOM 1671 C CA . VAL A 1 212 ? -35.878 -3.295 36.611 1.00 70.75 212 VAL A CA 1
ATOM 1672 C C . VAL A 1 212 ? -37.270 -3.931 36.527 1.00 70.75 212 VAL A C 1
ATOM 1674 O O . VAL A 1 212 ? -37.627 -4.731 37.387 1.00 70.75 212 VAL A O 1
ATOM 1677 N N . ALA A 1 213 ? -38.032 -3.666 35.458 1.00 73.25 213 ALA A N 1
ATOM 1678 C CA . ALA A 1 213 ? -39.356 -4.263 35.246 1.00 73.25 213 ALA A CA 1
ATOM 1679 C C . ALA A 1 213 ? -39.324 -5.795 35.077 1.00 73.25 213 ALA A C 1
ATOM 1681 O O . ALA A 1 213 ? -40.329 -6.459 35.315 1.00 73.25 213 ALA A O 1
ATOM 1682 N N . LYS A 1 214 ? -38.174 -6.358 34.685 1.00 70.25 214 LYS A N 1
ATOM 1683 C CA . LYS A 1 214 ? -37.944 -7.805 34.555 1.00 70.25 214 LYS A CA 1
ATOM 1684 C C . LYS A 1 214 ? -37.310 -8.443 35.798 1.00 70.25 214 LYS A C 1
ATOM 1686 O O . LYS A 1 214 ? -36.964 -9.619 35.757 1.00 70.25 214 LYS A O 1
ATOM 1691 N N . GLY A 1 215 ? -37.188 -7.696 36.898 1.00 69.88 215 GLY A N 1
ATOM 1692 C CA . GLY A 1 215 ? -36.824 -8.234 38.211 1.00 69.88 215 GLY A CA 1
ATOM 1693 C C . GLY A 1 215 ? -35.325 -8.383 38.480 1.00 69.88 215 GLY A C 1
ATOM 1694 O O . GLY A 1 215 ? -34.963 -9.096 39.413 1.00 69.88 215 GLY A O 1
ATOM 1695 N N . LEU A 1 216 ? -34.443 -7.734 37.707 1.00 69.75 216 LEU A N 1
ATOM 1696 C CA . LEU A 1 216 ? -33.004 -7.756 38.000 1.00 69.75 216 LEU A CA 1
ATOM 1697 C C . LEU A 1 216 ? -32.701 -6.975 39.290 1.00 69.75 216 LEU A C 1
ATOM 1699 O O . LEU A 1 216 ? -33.168 -5.849 39.481 1.00 69.75 216 LEU A O 1
ATOM 1703 N N . GLY A 1 217 ? -31.891 -7.566 40.174 1.00 70.62 217 GLY A N 1
ATOM 1704 C CA . GLY A 1 217 ? -31.486 -6.946 41.437 1.00 70.62 217 GLY A CA 1
ATOM 1705 C C . GLY A 1 217 ? -30.524 -5.771 41.239 1.00 70.62 217 GLY A C 1
ATOM 1706 O O . GLY A 1 217 ? -29.815 -5.688 40.238 1.00 70.62 217 GLY A O 1
ATOM 1707 N N . ARG A 1 218 ? -30.451 -4.865 42.221 1.00 69.75 218 ARG A N 1
ATOM 1708 C CA . ARG A 1 218 ? -29.655 -3.627 42.133 1.00 69.75 218 ARG A CA 1
ATOM 1709 C C . ARG A 1 218 ? -28.189 -3.860 41.748 1.00 69.75 218 ARG A C 1
ATOM 1711 O O . ARG A 1 218 ? -27.695 -3.195 40.848 1.00 69.75 218 ARG A O 1
ATOM 1718 N N . SER A 1 219 ? -27.511 -4.819 42.378 1.00 52.69 219 SER A N 1
ATOM 1719 C CA . SER A 1 219 ? -26.112 -5.149 42.063 1.00 52.69 219 SER A CA 1
ATOM 1720 C C . SER A 1 219 ? -25.941 -5.727 40.653 1.00 52.69 219 SER A C 1
ATOM 1722 O O . SER A 1 219 ? -24.966 -5.403 39.986 1.00 52.69 219 SER A O 1
ATOM 1724 N N . GLN A 1 220 ? -26.906 -6.518 40.169 1.00 55.94 220 GLN A N 1
ATOM 1725 C CA . GLN A 1 220 ? -26.922 -7.028 38.793 1.00 55.94 220 GLN A CA 1
ATOM 1726 C C . GLN A 1 220 ? -27.122 -5.902 37.784 1.00 55.94 220 GLN A C 1
ATOM 1728 O O . GLN A 1 220 ? -26.402 -5.846 36.800 1.00 55.94 220 GLN A O 1
ATOM 1733 N N . VAL A 1 221 ? -28.035 -4.968 38.041 1.00 62.34 221 VAL A N 1
ATOM 1734 C CA . VAL A 1 221 ? -28.255 -3.808 37.168 1.00 62.34 221 VAL A CA 1
ATOM 1735 C C . VAL A 1 221 ? -27.027 -2.888 37.132 1.00 62.34 221 VAL A C 1
ATOM 1737 O O . VAL A 1 221 ? -26.632 -2.438 36.058 1.00 62.34 221 VAL A O 1
ATOM 1740 N N . GLU A 1 222 ? -26.371 -2.660 38.275 1.00 57.88 222 GLU A N 1
ATOM 1741 C CA . GLU A 1 222 ? -25.121 -1.890 38.354 1.00 57.88 222 GLU A CA 1
ATOM 1742 C C . GLU A 1 222 ? -23.974 -2.569 37.572 1.00 57.88 222 GLU A C 1
ATOM 1744 O O . GLU A 1 222 ? -23.193 -1.879 36.914 1.00 57.88 222 GLU A O 1
ATOM 1749 N N . SER A 1 223 ? -23.893 -3.907 37.580 1.00 47.75 223 SER A N 1
ATOM 1750 C CA . SER A 1 223 ? -22.918 -4.678 36.792 1.00 47.75 223 SER A CA 1
ATOM 1751 C C . SER A 1 223 ? -23.261 -4.772 35.296 1.00 47.75 223 SER A C 1
ATOM 1753 O O . SER A 1 223 ? -22.365 -4.645 34.467 1.00 47.75 223 SER A O 1
ATOM 1755 N N . GLU A 1 224 ? -24.532 -4.941 34.929 1.00 49.66 224 GLU A N 1
ATOM 1756 C CA . GLU A 1 224 ? -25.008 -5.085 33.540 1.00 49.66 224 GLU A CA 1
ATOM 1757 C C . GLU A 1 224 ? -24.901 -3.775 32.742 1.00 49.66 224 GLU A C 1
ATOM 1759 O O . GLU A 1 224 ? -24.548 -3.791 31.564 1.00 49.66 224 GLU A O 1
ATOM 1764 N N . ILE A 1 225 ? -25.104 -2.616 33.383 1.00 45.00 225 ILE A N 1
ATOM 1765 C CA . ILE A 1 225 ? -24.869 -1.301 32.755 1.00 45.00 225 ILE A CA 1
ATOM 1766 C C . ILE A 1 225 ? -23.384 -1.102 32.422 1.00 45.00 225 ILE A C 1
ATOM 1768 O O . ILE A 1 225 ? -23.051 -0.540 31.378 1.00 45.00 225 ILE A O 1
ATOM 1772 N N . LEU A 1 226 ? -22.484 -1.575 33.291 1.00 40.97 226 LEU A N 1
ATOM 1773 C CA . LEU A 1 226 ? -21.041 -1.573 33.035 1.00 40.97 226 LEU A CA 1
ATOM 1774 C C . LEU A 1 226 ? -20.654 -2.614 31.968 1.00 40.97 226 LEU A C 1
ATOM 1776 O O . LEU A 1 226 ? -19.735 -2.366 31.188 1.00 40.97 226 LEU A O 1
ATOM 1780 N N . MET A 1 227 ? -21.382 -3.735 31.880 1.00 39.81 227 MET A N 1
ATOM 1781 C CA . MET A 1 227 ? -21.161 -4.778 30.872 1.00 39.81 227 MET A CA 1
ATOM 1782 C C . MET A 1 227 ? -21.613 -4.351 29.465 1.00 39.81 227 MET A C 1
ATOM 1784 O O . MET A 1 227 ? -20.959 -4.690 28.483 1.00 39.81 227 MET A O 1
ATOM 1788 N N . GLN A 1 228 ? -22.656 -3.523 29.350 1.00 37.31 228 GLN A N 1
ATOM 1789 C CA . GLN A 1 228 ? -23.152 -3.008 28.063 1.00 37.31 228 GLN A CA 1
ATOM 1790 C C . GLN A 1 228 ? -22.209 -2.011 27.368 1.00 37.31 228 GLN A C 1
ATOM 1792 O O . GLN A 1 228 ? -22.413 -1.681 26.202 1.00 37.31 228 GLN A O 1
ATOM 1797 N N . ILE A 1 229 ? -21.145 -1.571 28.045 1.00 34.47 229 ILE A N 1
ATOM 1798 C CA . ILE A 1 229 ? -20.082 -0.732 27.468 1.00 34.47 229 ILE A CA 1
ATOM 1799 C C . ILE A 1 229 ? -18.922 -1.587 26.906 1.00 34.47 229 ILE A C 1
ATOM 1801 O O . ILE A 1 229 ? -18.104 -1.095 26.129 1.00 34.47 229 ILE A O 1
ATOM 1805 N N . LEU A 1 230 ? -18.875 -2.890 27.204 1.00 33.88 230 LEU A N 1
ATOM 1806 C CA . LEU A 1 230 ? -17.872 -3.830 26.695 1.00 33.88 230 LEU A CA 1
ATOM 1807 C C . LEU A 1 230 ? -18.495 -4.783 25.668 1.00 33.88 230 LEU A C 1
ATOM 1809 O O . LEU A 1 230 ? -18.674 -5.971 25.922 1.00 33.88 230 LEU A O 1
ATOM 1813 N N . ALA A 1 231 ? -18.806 -4.270 24.477 1.00 37.16 231 ALA A N 1
ATOM 1814 C CA . ALA A 1 231 ? -19.209 -5.121 23.360 1.00 37.16 231 ALA A CA 1
ATOM 1815 C C . ALA A 1 231 ? -18.005 -5.938 22.851 1.00 37.16 231 ALA A C 1
ATOM 1817 O O . ALA A 1 231 ? -17.030 -5.373 22.348 1.00 37.16 231 ALA A O 1
ATOM 1818 N N . GLY A 1 232 ? -18.068 -7.261 23.007 1.00 47.19 232 GLY A N 1
ATOM 1819 C CA . GLY A 1 232 ? -17.236 -8.229 22.292 1.00 47.19 232 GLY A CA 1
ATOM 1820 C C . GLY A 1 232 ? -17.975 -8.808 21.083 1.00 47.19 232 GLY A C 1
ATOM 1821 O O . GLY A 1 232 ? -19.195 -8.698 20.986 1.00 47.19 232 GLY A O 1
ATOM 1822 N N . ASP A 1 233 ? -17.245 -9.426 20.162 1.00 57.34 233 ASP A N 1
ATOM 1823 C CA . ASP A 1 233 ? -17.802 -10.101 18.984 1.00 57.34 233 ASP A CA 1
ATOM 1824 C C . ASP A 1 233 ? -17.525 -11.612 19.055 1.00 57.34 233 ASP A C 1
ATOM 1826 O O . ASP A 1 233 ? -16.605 -12.037 19.738 1.00 57.34 233 ASP A O 1
ATOM 1830 N N . THR A 1 234 ? -18.291 -12.452 18.364 1.00 69.69 234 THR A N 1
ATOM 1831 C CA . THR A 1 234 ? -17.971 -13.877 18.177 1.00 69.69 234 THR A CA 1
ATOM 1832 C C . THR A 1 234 ? -17.733 -14.148 16.696 1.00 69.69 234 THR A C 1
ATOM 1834 O O . THR A 1 234 ? -18.583 -13.858 15.850 1.00 69.69 234 THR A O 1
ATOM 1837 N N . PHE A 1 235 ? -16.584 -14.739 16.368 1.00 71.94 235 PHE A N 1
ATOM 1838 C CA . PHE A 1 235 ? -16.228 -15.139 15.009 1.00 71.94 235 PHE A CA 1
ATOM 1839 C C . PHE A 1 235 ? -15.841 -16.620 14.979 1.00 71.94 235 PHE A C 1
ATOM 1841 O O . PHE A 1 235 ? -14.955 -17.035 15.720 1.00 71.94 235 PHE A O 1
ATOM 1848 N N . LYS A 1 236 ? -16.536 -17.423 14.158 1.00 71.12 236 LYS A N 1
ATOM 1849 C CA . LYS A 1 236 ? -16.333 -18.883 14.028 1.00 71.12 236 LYS A CA 1
ATOM 1850 C C . LYS A 1 236 ? -16.215 -19.614 15.381 1.00 71.12 236 LYS A C 1
ATOM 1852 O O . LYS A 1 236 ? -15.316 -20.417 15.603 1.00 71.12 236 LYS A O 1
ATOM 1857 N N . GLY A 1 237 ? -17.111 -19.293 16.318 1.00 60.97 237 GLY A N 1
ATOM 1858 C CA . GLY A 1 237 ? -17.137 -19.891 17.661 1.00 60.97 237 GLY A CA 1
ATOM 1859 C C . GLY A 1 237 ? -16.085 -19.354 18.642 1.00 60.97 237 GLY A C 1
ATOM 1860 O O . GLY A 1 237 ? -16.077 -19.760 19.801 1.00 60.97 237 GLY A O 1
ATOM 1861 N N . VAL A 1 238 ? -15.227 -18.417 18.224 1.00 67.56 238 VAL A N 1
ATOM 1862 C CA . VAL A 1 238 ? -14.262 -17.734 19.094 1.00 67.56 238 VAL A CA 1
ATOM 1863 C C . VAL A 1 238 ? -14.850 -16.409 19.569 1.00 67.56 238 VAL A C 1
ATOM 1865 O O . VAL A 1 238 ? -15.120 -15.521 18.761 1.00 67.56 238 VAL A O 1
ATOM 1868 N N . TYR A 1 239 ? -15.021 -16.262 20.884 1.00 68.12 239 TYR A N 1
ATOM 1869 C CA . TYR A 1 239 ? -15.390 -14.989 21.502 1.00 68.12 239 TYR A CA 1
ATOM 1870 C C . TYR A 1 239 ? -14.187 -14.032 21.543 1.00 68.12 239 TYR A C 1
ATOM 1872 O O . TYR A 1 239 ? -13.094 -14.386 21.990 1.00 68.12 239 TYR A O 1
ATOM 1880 N N . LEU A 1 240 ? -14.406 -12.807 21.080 1.00 72.50 240 LEU A N 1
ATOM 1881 C CA . LEU A 1 240 ? -13.462 -11.705 20.957 1.00 72.50 240 LEU A CA 1
ATOM 1882 C C . LEU A 1 240 ? -13.911 -10.598 21.920 1.00 72.50 240 LEU A C 1
ATOM 1884 O O . LEU A 1 240 ? -14.812 -9.831 21.582 1.00 72.50 240 LEU A O 1
ATOM 1888 N N . PRO A 1 241 ? -13.321 -10.494 23.122 1.00 67.62 241 PRO A N 1
ATOM 1889 C CA . PRO A 1 241 ? -13.731 -9.494 24.102 1.00 67.62 241 PRO A CA 1
ATOM 1890 C C . PRO A 1 241 ? -13.579 -8.061 23.577 1.00 67.62 241 PRO A C 1
ATOM 1892 O O . PRO A 1 241 ? -12.645 -7.762 22.823 1.00 67.62 241 PR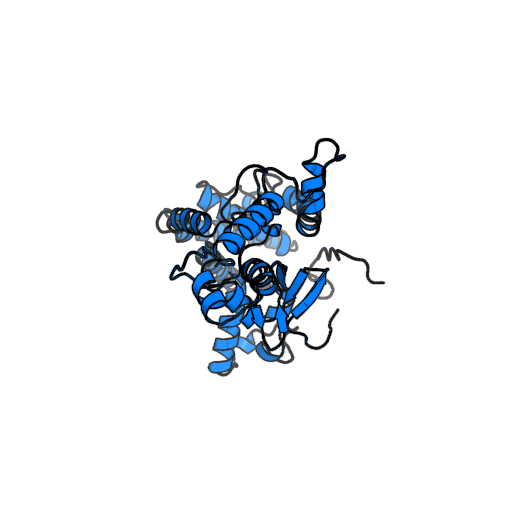O A O 1
ATOM 1895 N N . GLY A 1 242 ? -14.445 -7.154 24.031 1.00 72.12 242 GLY A N 1
ATOM 1896 C CA . GLY A 1 242 ? -14.305 -5.723 23.757 1.00 72.12 242 GLY A CA 1
ATOM 1897 C C . GLY A 1 242 ? -12.935 -5.187 24.189 1.00 72.12 242 GLY A C 1
ATOM 1898 O O . GLY A 1 242 ? -12.388 -5.595 25.211 1.00 72.12 242 GLY A O 1
ATOM 1899 N N . GLY A 1 243 ? -12.352 -4.295 23.384 1.00 71.31 243 GLY A N 1
ATOM 1900 C CA . GLY A 1 243 ? -10.994 -3.773 23.602 1.00 71.31 243 GLY A CA 1
ATOM 1901 C C . GLY A 1 243 ? -9.864 -4.650 23.046 1.00 71.31 243 GLY A C 1
ATOM 1902 O O . GLY A 1 243 ? -8.698 -4.260 23.129 1.00 71.31 243 GLY A O 1
ATOM 1903 N N . THR A 1 244 ? -10.186 -5.793 22.432 1.00 78.62 244 THR A N 1
ATOM 1904 C CA . THR A 1 244 ? -9.206 -6.621 21.716 1.00 78.62 244 THR A CA 1
ATOM 1905 C C . THR A 1 244 ? -8.793 -5.962 20.398 1.00 78.62 244 THR A C 1
ATOM 1907 O O . THR A 1 244 ? -9.630 -5.625 19.562 1.00 78.62 244 THR A O 1
ATOM 1910 N N . LYS A 1 245 ? -7.485 -5.802 20.192 1.00 85.12 245 LYS A N 1
ATOM 1911 C CA . LYS A 1 245 ? -6.883 -5.364 18.931 1.00 85.12 245 LYS A CA 1
ATOM 1912 C C . LYS A 1 245 ? -6.712 -6.573 18.020 1.00 85.12 245 LYS A C 1
ATOM 1914 O O . LYS A 1 245 ? -6.151 -7.584 18.436 1.00 85.12 245 LYS A O 1
ATOM 1919 N N . ILE A 1 246 ? -7.173 -6.456 16.781 1.00 86.75 246 ILE A N 1
ATOM 1920 C CA . ILE A 1 246 ? -7.035 -7.505 15.772 1.00 86.75 246 ILE A CA 1
ATOM 1921 C C . ILE A 1 246 ? -6.275 -6.916 14.588 1.00 86.75 246 ILE A C 1
ATOM 1923 O O . ILE A 1 246 ? -6.747 -5.976 13.950 1.00 86.75 246 ILE A O 1
ATOM 1927 N N . GLY A 1 247 ? -5.084 -7.444 14.325 1.00 86.12 247 GLY A N 1
ATOM 1928 C CA . GLY A 1 247 ? -4.345 -7.215 13.088 1.00 86.12 247 GLY A CA 1
ATOM 1929 C C . GLY A 1 247 ? -4.621 -8.340 12.097 1.00 86.12 247 GLY A C 1
ATOM 1930 O O . GLY A 1 247 ? -4.880 -9.473 12.502 1.00 86.12 247 GLY A O 1
ATOM 1931 N N . TYR A 1 248 ? -4.553 -8.056 10.801 1.00 87.75 248 TYR A N 1
ATOM 1932 C CA . TYR A 1 248 ? -4.571 -9.102 9.780 1.00 87.75 248 TYR A CA 1
ATOM 1933 C C . TYR A 1 248 ? -3.152 -9.360 9.262 1.00 87.75 248 TYR A C 1
ATOM 1935 O O . TYR A 1 248 ? -2.327 -8.454 9.163 1.00 87.75 248 TYR A O 1
ATOM 1943 N N . CYS A 1 249 ? -2.861 -10.615 8.943 1.00 88.31 249 CYS A N 1
ATOM 1944 C CA . CYS A 1 249 ? -1.613 -11.053 8.344 1.00 88.31 249 CYS A CA 1
ATOM 1945 C C . CYS A 1 249 ? -1.821 -11.187 6.836 1.00 88.31 249 CYS A C 1
ATOM 1947 O O . CYS A 1 249 ? -2.243 -12.240 6.359 1.00 88.31 249 CYS A O 1
ATOM 1949 N N . ALA A 1 250 ? -1.506 -10.121 6.096 1.00 84.38 250 ALA A N 1
ATOM 1950 C CA . ALA A 1 250 ? -1.550 -10.104 4.633 1.00 84.38 250 ALA A CA 1
ATOM 1951 C C . ALA A 1 250 ? -0.823 -11.318 4.028 1.00 8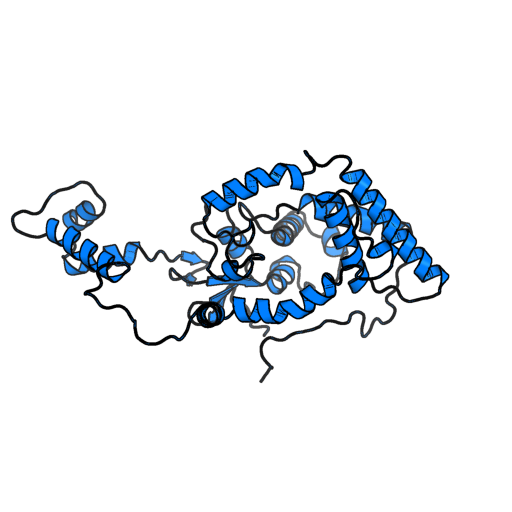4.38 250 ALA A C 1
ATOM 1953 O O . ALA A 1 250 ? -1.387 -12.045 3.218 1.00 84.38 250 ALA A O 1
ATOM 1954 N N . TRP A 1 251 ? 0.395 -11.598 4.506 1.00 86.25 251 TRP A N 1
ATOM 1955 C CA . TRP A 1 251 ? 1.193 -12.740 4.052 1.00 86.25 251 TRP A CA 1
ATOM 1956 C C . TRP A 1 251 ? 0.457 -14.078 4.203 1.00 86.25 251 TRP A C 1
ATOM 1958 O O . TRP A 1 251 ? 0.535 -14.918 3.316 1.00 86.25 251 TRP A O 1
ATOM 1968 N N . GLY A 1 252 ? -0.263 -14.271 5.315 1.00 88.50 252 GLY A N 1
ATOM 1969 C CA . GLY A 1 252 ? -1.021 -15.495 5.569 1.00 88.50 252 GLY A CA 1
ATOM 1970 C C . GLY A 1 252 ? -2.268 -15.599 4.697 1.00 88.50 252 GLY A C 1
ATOM 1971 O O . GLY A 1 252 ? -2.530 -16.666 4.156 1.00 88.50 252 GLY A O 1
ATOM 1972 N N . ILE A 1 253 ? -3.001 -14.492 4.521 1.00 90.69 253 ILE A N 1
ATOM 1973 C CA . ILE A 1 253 ? -4.211 -14.443 3.684 1.00 90.69 253 ILE A CA 1
ATOM 1974 C C . ILE A 1 253 ? -3.878 -14.824 2.238 1.00 90.69 253 ILE A C 1
ATOM 1976 O O . ILE A 1 253 ? -4.529 -15.702 1.680 1.00 90.69 253 ILE A O 1
ATOM 1980 N N . TYR A 1 254 ? -2.834 -14.228 1.653 1.00 91.81 254 TYR A N 1
ATOM 1981 C CA . TYR A 1 254 ? -2.479 -14.423 0.238 1.00 91.81 254 TYR A CA 1
ATOM 1982 C C . TYR A 1 254 ? -1.711 -15.720 -0.057 1.00 91.81 254 TYR A C 1
ATOM 1984 O O . TYR A 1 254 ? -1.237 -15.911 -1.170 1.00 91.81 254 TYR A O 1
ATOM 1992 N N . ARG A 1 255 ? -1.574 -16.609 0.933 1.00 91.12 255 ARG A N 1
ATOM 1993 C CA . ARG A 1 255 ? -0.948 -17.939 0.807 1.00 91.12 255 ARG A CA 1
ATOM 1994 C C . ARG A 1 255 ? -1.825 -19.054 1.374 1.00 91.12 255 ARG A C 1
ATOM 1996 O O . ARG A 1 255 ? -1.363 -20.151 1.684 1.00 91.12 255 ARG A O 1
ATOM 2003 N N . ARG A 1 256 ? -3.115 -18.769 1.543 1.00 90.94 256 ARG A N 1
ATOM 2004 C CA . ARG A 1 256 ? -4.108 -19.747 1.979 1.00 90.94 256 ARG A CA 1
ATOM 2005 C C . ARG A 1 256 ? -4.273 -20.840 0.931 1.00 90.94 256 ARG A C 1
ATOM 2007 O O . ARG A 1 256 ? -4.772 -20.574 -0.159 1.00 90.94 256 ARG A O 1
ATOM 2014 N N . ARG A 1 257 ? -3.894 -22.072 1.277 1.00 92.56 257 ARG A N 1
ATOM 2015 C CA . ARG A 1 257 ? -3.997 -23.226 0.368 1.00 92.56 257 ARG A CA 1
ATOM 2016 C C . ARG A 1 257 ? -5.434 -23.599 0.024 1.00 92.56 257 ARG A C 1
ATOM 2018 O O . ARG A 1 257 ? -5.707 -24.044 -1.081 1.00 92.56 257 ARG A O 1
ATOM 2025 N N . ASP A 1 258 ? -6.370 -23.348 0.933 1.00 91.88 258 ASP A N 1
ATOM 2026 C CA . ASP A 1 258 ? -7.798 -23.548 0.686 1.00 91.88 258 ASP A CA 1
ATOM 2027 C C . ASP A 1 258 ? -8.368 -22.583 -0.370 1.00 91.88 258 ASP A C 1
ATOM 2029 O O . ASP A 1 258 ? -9.346 -22.916 -1.030 1.00 91.88 258 ASP A O 1
ATOM 2033 N N . ILE A 1 259 ? -7.733 -21.423 -0.577 1.00 93.50 259 ILE A N 1
ATOM 2034 C CA . ILE A 1 259 ? -8.141 -20.426 -1.580 1.00 93.50 259 ILE A CA 1
ATOM 2035 C C . ILE A 1 259 ? -7.306 -20.579 -2.854 1.00 93.50 259 ILE A C 1
ATOM 2037 O O . ILE A 1 259 ? -7.840 -20.752 -3.949 1.00 93.50 259 ILE A O 1
ATOM 2041 N N . PHE A 1 260 ? -5.983 -20.559 -2.708 1.00 94.56 260 PHE A N 1
ATOM 2042 C CA . PHE A 1 260 ? -5.040 -20.515 -3.821 1.00 94.56 260 PHE A CA 1
ATOM 2043 C C . PHE A 1 260 ? -4.559 -21.904 -4.268 1.00 94.56 260 PHE A C 1
ATOM 2045 O O . PHE A 1 260 ? -3.880 -21.996 -5.277 1.00 94.56 260 PHE A O 1
ATOM 2052 N N . GLY A 1 261 ? -4.949 -22.998 -3.612 1.00 92.62 261 GLY A N 1
ATOM 2053 C CA . GLY A 1 261 ? -4.469 -24.351 -3.927 1.00 92.62 261 GLY A CA 1
ATOM 2054 C C . GLY A 1 261 ? -3.229 -24.761 -3.131 1.00 92.62 261 GLY A C 1
ATOM 2055 O O . GLY A 1 261 ? -2.614 -23.953 -2.438 1.00 92.62 261 GLY A O 1
ATOM 2056 N N . ASP A 1 262 ? -2.862 -26.040 -3.204 1.00 93.25 262 ASP A N 1
ATOM 2057 C CA . ASP A 1 262 ? -1.750 -26.599 -2.420 1.00 93.25 262 ASP A CA 1
ATOM 2058 C C . ASP A 1 262 ? -0.390 -25.959 -2.745 1.00 93.25 262 ASP A C 1
ATOM 2060 O O . ASP A 1 262 ? 0.490 -25.892 -1.885 1.00 93.25 262 ASP A O 1
ATOM 2064 N N . ASP A 1 263 ? -0.270 -25.413 -3.953 1.00 93.69 263 ASP A N 1
ATOM 2065 C CA . ASP A 1 263 ? 0.844 -24.644 -4.506 1.00 93.69 263 ASP A CA 1
ATOM 2066 C C . ASP A 1 263 ? 0.746 -23.131 -4.191 1.00 93.69 263 ASP A C 1
ATOM 2068 O O . ASP A 1 263 ? 1.273 -22.289 -4.919 1.00 93.69 263 ASP A O 1
ATOM 2072 N N . ALA A 1 264 ? 0.043 -22.725 -3.125 1.00 92.50 264 ALA A N 1
ATOM 2073 C CA . ALA A 1 264 ? -0.112 -21.311 -2.739 1.00 92.50 264 ALA A CA 1
ATOM 2074 C C . ALA A 1 264 ? 1.215 -20.586 -2.436 1.00 92.50 264 ALA A C 1
ATOM 2076 O O . ALA A 1 264 ? 1.272 -19.357 -2.467 1.00 92.50 264 ALA A O 1
ATOM 2077 N N . ASP A 1 265 ? 2.276 -21.335 -2.138 1.00 89.75 265 ASP A N 1
ATOM 2078 C CA . ASP A 1 265 ? 3.619 -20.800 -1.901 1.00 89.75 265 ASP A CA 1
ATOM 2079 C C . ASP A 1 265 ? 4.456 -20.667 -3.191 1.00 89.75 265 ASP A C 1
ATOM 2081 O O . ASP A 1 265 ? 5.569 -20.136 -3.141 1.00 89.75 265 ASP A O 1
ATOM 2085 N N . GLU A 1 266 ? 3.926 -21.108 -4.337 1.00 91.00 266 GLU A N 1
ATOM 2086 C CA . GLU A 1 266 ? 4.593 -21.101 -5.641 1.00 91.00 266 GLU A CA 1
ATOM 2087 C C . GLU A 1 266 ? 4.024 -20.017 -6.571 1.00 91.00 266 GLU A C 1
ATOM 2089 O O . GLU A 1 266 ? 2.814 -19.762 -6.625 1.00 91.00 266 GLU A O 1
ATOM 2094 N N . PHE A 1 267 ? 4.908 -19.370 -7.338 1.00 90.19 267 PHE A N 1
ATOM 2095 C CA . PHE A 1 267 ? 4.507 -18.427 -8.379 1.00 90.19 267 PHE A CA 1
ATOM 2096 C C . PHE A 1 267 ? 4.038 -19.200 -9.620 1.00 90.19 267 PHE A C 1
ATOM 2098 O O . PHE A 1 267 ? 4.850 -19.621 -10.438 1.00 90.19 267 PHE A O 1
ATOM 2105 N N . ARG A 1 268 ? 2.718 -19.379 -9.733 1.00 93.06 268 ARG A N 1
ATOM 2106 C CA . ARG A 1 268 ? 2.039 -20.072 -10.840 1.00 93.06 268 ARG A CA 1
ATOM 2107 C C . ARG A 1 268 ? 0.944 -19.183 -11.450 1.00 93.06 268 ARG A C 1
ATOM 2109 O O . ARG A 1 268 ? -0.180 -19.187 -10.928 1.00 93.06 268 ARG A O 1
ATOM 2116 N N . PRO A 1 269 ? 1.249 -18.377 -12.484 1.00 92.56 269 PRO A N 1
ATOM 2117 C CA . PRO A 1 269 ? 0.277 -17.498 -13.142 1.00 92.56 269 PRO A CA 1
ATOM 2118 C C . PRO A 1 269 ? -0.907 -18.243 -13.771 1.00 92.56 269 PRO A C 1
ATOM 2120 O O . PRO A 1 269 ? -2.034 -17.756 -13.725 1.00 92.56 269 PRO A O 1
ATOM 2123 N N . GLU A 1 270 ? -0.679 -19.450 -14.291 1.00 95.50 270 GLU A N 1
ATOM 2124 C CA . GLU A 1 270 ? -1.672 -20.281 -14.988 1.00 95.50 270 GLU A CA 1
ATOM 2125 C C . GLU A 1 270 ? -2.882 -20.601 -14.103 1.00 95.50 270 GLU A C 1
ATOM 2127 O O . GLU A 1 270 ? -3.990 -20.801 -14.595 1.00 95.50 270 GLU A O 1
ATOM 2132 N N . ARG A 1 271 ? -2.707 -20.558 -12.777 1.00 94.88 271 ARG A N 1
ATOM 2133 C CA . ARG A 1 271 ? -3.779 -20.742 -11.795 1.00 94.88 271 ARG A CA 1
ATOM 2134 C C . ARG A 1 271 ? -4.950 -19.776 -11.991 1.00 94.88 271 ARG A C 1
ATOM 2136 O O . ARG A 1 271 ? -6.076 -20.140 -11.676 1.00 94.88 271 ARG A O 1
ATOM 2143 N N . TRP A 1 272 ? -4.702 -18.575 -12.506 1.00 95.00 272 TRP A N 1
ATOM 2144 C CA . TRP A 1 272 ? -5.749 -17.584 -12.777 1.00 95.00 272 TRP A CA 1
ATOM 2145 C C . TRP A 1 272 ? -6.493 -17.841 -14.093 1.00 95.00 272 TRP A C 1
ATOM 2147 O O . TRP A 1 272 ? -7.597 -17.344 -14.272 1.00 95.00 272 TRP A O 1
ATOM 2157 N N . VAL A 1 273 ? -5.907 -18.626 -15.000 1.00 95.88 273 VAL A N 1
ATOM 2158 C CA . VAL A 1 273 ? -6.487 -18.959 -16.311 1.00 95.88 273 VAL A CA 1
ATOM 2159 C C . VAL A 1 273 ? -7.247 -20.285 -16.255 1.00 95.88 273 VAL A C 1
ATOM 2161 O O . VAL A 1 273 ? -8.283 -20.443 -16.891 1.00 95.88 273 VAL A O 1
ATOM 2164 N N . GLU A 1 274 ? -6.736 -21.243 -15.485 1.00 94.94 274 GLU A N 1
ATOM 2165 C CA . GLU A 1 274 ? -7.274 -22.605 -15.402 1.00 94.94 274 GLU A CA 1
ATOM 2166 C C . GLU A 1 274 ? -8.341 -22.787 -14.314 1.00 94.94 274 GLU A C 1
ATOM 2168 O O . GLU A 1 274 ? -9.028 -23.811 -14.288 1.00 94.94 274 GLU A O 1
ATOM 2173 N N . ALA A 1 275 ? -8.457 -21.849 -13.368 1.00 94.75 275 ALA A N 1
ATOM 2174 C CA . ALA A 1 275 ? -9.390 -21.987 -12.257 1.00 94.75 275 ALA A CA 1
ATOM 2175 C C . ALA A 1 275 ? -10.853 -22.000 -12.744 1.00 94.75 275 ALA A C 1
ATOM 2177 O O . ALA A 1 275 ? -11.242 -21.161 -13.558 1.00 94.75 275 ALA A O 1
ATOM 2178 N N . PRO A 1 276 ? -11.706 -22.889 -12.195 1.00 95.44 276 PRO A N 1
ATOM 2179 C CA . PRO A 1 276 ? -13.149 -22.795 -12.384 1.00 95.44 276 PRO A CA 1
ATOM 2180 C C . PRO A 1 276 ? -13.675 -21.433 -11.927 1.00 95.44 276 PRO A C 1
ATOM 2182 O O . PRO A 1 276 ? -13.167 -20.871 -10.956 1.00 95.44 276 PRO A O 1
ATOM 2185 N N . GLU A 1 277 ? -14.734 -20.943 -12.569 1.00 95.50 277 GLU A N 1
ATOM 2186 C CA . GLU A 1 277 ? -15.253 -19.583 -12.365 1.00 95.50 277 GLU A CA 1
ATOM 2187 C C . GLU A 1 277 ? -15.525 -19.237 -10.889 1.00 95.50 277 GLU A C 1
ATOM 2189 O O . GLU A 1 277 ? -15.160 -18.160 -10.426 1.00 95.50 277 GLU A O 1
ATOM 2194 N N . GLU A 1 278 ? -16.105 -20.157 -10.114 1.00 94.81 278 GLU A N 1
ATOM 2195 C CA . GLU A 1 278 ? -16.358 -19.945 -8.681 1.00 94.81 278 GLU A CA 1
ATOM 2196 C C . GLU A 1 278 ? -15.059 -19.751 -7.880 1.00 94.81 278 GLU A C 1
ATOM 2198 O O . GLU A 1 278 ? -14.960 -18.852 -7.042 1.00 94.81 278 GLU A O 1
ATOM 2203 N N . LYS A 1 279 ? -14.038 -20.567 -8.165 1.00 94.50 279 LYS A N 1
ATOM 2204 C CA . LYS A 1 279 ? -12.733 -20.475 -7.504 1.00 94.50 279 LYS A CA 1
ATOM 2205 C C . LYS A 1 279 ? -11.989 -19.212 -7.928 1.00 94.50 279 LYS A C 1
ATOM 2207 O O . LYS A 1 279 ? -11.373 -18.571 -7.079 1.00 94.50 279 LYS A O 1
ATOM 2212 N N . LEU A 1 280 ? -12.076 -18.844 -9.206 1.00 96.00 280 LEU A N 1
ATOM 2213 C CA . LEU A 1 280 ? -11.501 -17.607 -9.724 1.00 96.00 280 LEU A CA 1
ATOM 2214 C C . LEU A 1 280 ? -12.078 -16.395 -8.982 1.00 96.00 280 LEU A C 1
ATOM 2216 O O . LEU A 1 280 ? -11.312 -15.620 -8.419 1.00 96.00 280 LEU A O 1
ATOM 2220 N N . ARG A 1 281 ? -13.409 -16.309 -8.857 1.00 95.12 281 ARG A N 1
ATOM 2221 C CA . ARG A 1 281 ? -14.078 -15.240 -8.096 1.00 95.12 281 ARG A CA 1
ATOM 2222 C C . ARG A 1 281 ? -13.618 -15.191 -6.639 1.00 95.12 281 ARG A C 1
ATOM 2224 O O . ARG A 1 281 ? -13.305 -14.121 -6.131 1.00 95.12 281 ARG A O 1
ATOM 2231 N N . LEU A 1 282 ? -13.513 -16.341 -5.966 1.00 94.75 282 LEU A N 1
ATOM 2232 C CA . LEU A 1 282 ? -13.011 -16.403 -4.586 1.00 94.75 282 LEU A CA 1
ATOM 2233 C C . LEU A 1 282 ? -11.566 -15.885 -4.466 1.00 94.75 282 LEU A C 1
ATOM 2235 O O . LEU A 1 282 ? -11.230 -15.192 -3.497 1.00 94.75 282 LEU A O 1
ATOM 2239 N N . MET A 1 283 ? -10.705 -16.241 -5.421 1.00 95.94 283 MET A N 1
ATOM 2240 C CA . MET A 1 283 ? -9.319 -15.780 -5.468 1.00 95.94 283 MET A CA 1
ATOM 2241 C C . MET A 1 283 ? -9.239 -14.273 -5.730 1.00 95.94 283 MET A C 1
ATOM 2243 O O . MET A 1 283 ? -8.511 -13.586 -5.014 1.00 95.94 283 MET A O 1
ATOM 2247 N N . GLU A 1 284 ? -10.007 -13.756 -6.691 1.00 94.94 284 GLU A N 1
ATOM 2248 C CA . GLU A 1 284 ? -10.106 -12.326 -7.010 1.00 94.94 284 GLU A CA 1
ATOM 2249 C C . GLU A 1 284 ? -10.606 -11.528 -5.801 1.00 94.94 284 GLU A C 1
ATOM 2251 O O . GLU A 1 284 ? -9.907 -10.635 -5.322 1.00 94.94 284 GLU A O 1
ATOM 2256 N N . ASP A 1 285 ? -11.737 -11.928 -5.214 1.00 93.94 285 ASP A N 1
ATOM 2257 C CA . ASP A 1 285 ? -12.332 -11.298 -4.030 1.00 93.94 285 ASP A CA 1
ATOM 2258 C C . ASP A 1 285 ? -11.389 -11.297 -2.823 1.00 93.94 285 ASP A C 1
ATOM 2260 O O . ASP A 1 285 ? -11.503 -10.468 -1.912 1.00 93.94 285 ASP A O 1
ATOM 2264 N N . THR A 1 286 ? -10.505 -12.291 -2.732 1.00 94.56 286 THR A N 1
ATOM 2265 C CA . THR A 1 286 ? -9.504 -12.378 -1.665 1.00 94.56 286 THR A CA 1
ATOM 2266 C C . THR A 1 286 ? -8.303 -11.503 -1.978 1.00 94.56 286 THR A C 1
ATOM 2268 O O . THR A 1 286 ? -7.853 -10.786 -1.089 1.00 94.56 286 THR A O 1
ATOM 2271 N N . LEU A 1 287 ? -7.820 -11.502 -3.221 1.00 93.00 287 LEU A N 1
ATOM 2272 C CA . LEU A 1 287 ? -6.733 -10.638 -3.672 1.00 93.00 287 LEU A CA 1
ATOM 2273 C C . LEU A 1 287 ? -7.094 -9.156 -3.521 1.00 93.00 287 LEU A C 1
ATOM 2275 O O . LEU A 1 287 ? -6.255 -8.370 -3.085 1.00 93.00 287 LEU A O 1
ATOM 2279 N N . GLU A 1 288 ? -8.349 -8.778 -3.780 1.00 92.50 288 GLU A N 1
ATOM 2280 C CA . GLU A 1 288 ? -8.834 -7.402 -3.623 1.00 92.50 288 GLU A CA 1
ATOM 2281 C C . GLU A 1 288 ? -8.601 -6.823 -2.219 1.00 92.50 288 GLU A C 1
ATOM 2283 O O . GLU A 1 288 ? -8.446 -5.606 -2.069 1.00 92.50 288 GLU A O 1
ATOM 2288 N N . LEU A 1 289 ? -8.520 -7.679 -1.192 1.00 93.19 289 LEU A N 1
ATOM 2289 C CA . LEU A 1 289 ? -8.250 -7.269 0.186 1.00 93.19 289 LEU A CA 1
ATOM 2290 C C . LEU A 1 289 ? -6.881 -6.601 0.358 1.00 93.19 289 LEU A C 1
ATOM 2292 O O . LEU A 1 289 ? -6.665 -5.945 1.380 1.00 93.19 289 LEU A O 1
ATOM 2296 N N . VAL A 1 290 ? -5.980 -6.6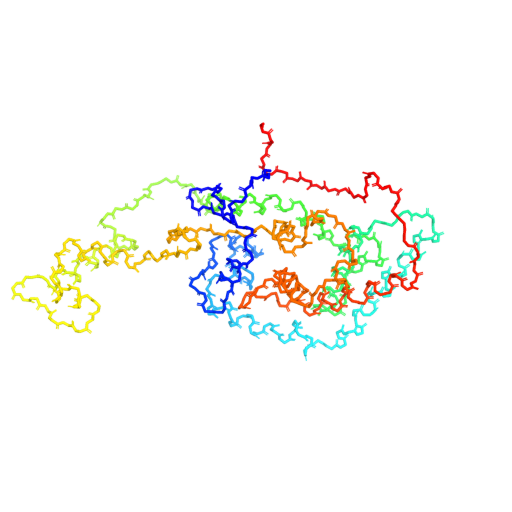93 -0.629 1.00 90.38 290 VAL A N 1
ATOM 2297 C CA . VAL A 1 290 ? -4.686 -5.989 -0.612 1.00 90.38 290 VAL A CA 1
ATOM 2298 C C . VAL A 1 290 ? -4.881 -4.477 -0.553 1.00 90.38 290 VAL A C 1
ATOM 2300 O O . VAL A 1 290 ? -4.100 -3.769 0.077 1.00 90.38 290 VAL A O 1
ATOM 2303 N N . PHE A 1 291 ? -5.995 -3.995 -1.101 1.00 90.88 291 PHE A N 1
ATOM 2304 C CA . PHE A 1 291 ? -6.411 -2.601 -1.034 1.00 90.88 291 PHE A CA 1
ATOM 2305 C C . PHE A 1 291 ? -7.353 -2.319 0.143 1.00 90.88 291 PHE A C 1
ATOM 2307 O O . PHE A 1 291 ? -7.990 -1.270 0.181 1.00 90.88 291 PHE A O 1
ATOM 2314 N N . GLY A 1 292 ? -7.475 -3.219 1.118 1.00 89.38 292 GLY A N 1
ATOM 2315 C CA . GLY A 1 292 ? -8.479 -3.128 2.175 1.00 89.38 292 GLY A CA 1
ATOM 2316 C C . GLY A 1 292 ? -9.897 -3.387 1.659 1.00 89.38 292 GLY A C 1
ATOM 2317 O O . GLY A 1 292 ? -10.106 -3.889 0.559 1.00 89.38 292 GLY A O 1
ATOM 2318 N N . TYR A 1 293 ? -10.903 -3.064 2.472 1.00 92.00 293 TYR A N 1
ATOM 2319 C CA . TYR A 1 293 ? -12.298 -3.369 2.150 1.00 92.00 293 TYR A CA 1
ATOM 2320 C C . TYR A 1 293 ? -13.259 -2.333 2.739 1.00 92.00 293 TYR A C 1
ATOM 2322 O O . TYR A 1 293 ? -12.920 -1.602 3.677 1.00 92.00 293 TYR A O 1
ATOM 2330 N N . GLY A 1 294 ? -14.467 -2.274 2.175 1.00 89.44 294 GLY A N 1
ATOM 2331 C CA . GLY A 1 294 ? -15.552 -1.421 2.643 1.00 89.44 294 GLY A CA 1
ATOM 2332 C C . GLY A 1 294 ? -15.129 0.038 2.804 1.00 89.44 294 GLY A C 1
ATOM 2333 O O . GLY A 1 294 ? -14.502 0.640 1.936 1.00 89.44 294 GLY A O 1
ATOM 2334 N N . ARG A 1 295 ? -15.455 0.623 3.955 1.00 85.56 295 ARG A N 1
ATOM 2335 C CA . ARG A 1 295 ? -15.209 2.049 4.220 1.00 85.56 295 ARG A CA 1
ATOM 2336 C C . ARG A 1 295 ? -13.733 2.417 4.416 1.00 85.56 295 ARG A C 1
ATOM 2338 O O . ARG A 1 295 ? -13.402 3.602 4.455 1.00 85.56 295 ARG A O 1
ATOM 2345 N N . TRP A 1 296 ? -12.871 1.416 4.579 1.00 86.44 296 TRP A N 1
ATOM 2346 C CA . TRP A 1 296 ? -11.433 1.575 4.803 1.00 86.44 296 TRP A CA 1
ATOM 2347 C C . TRP A 1 296 ? -10.609 1.179 3.575 1.00 86.44 296 TRP A C 1
ATOM 2349 O O . TRP A 1 296 ? -9.390 1.078 3.676 1.00 86.44 296 TRP A O 1
ATOM 2359 N N . GLN A 1 297 ? -11.260 0.948 2.431 1.00 89.75 297 GLN A N 1
ATOM 2360 C CA . GLN A 1 297 ? -10.581 0.642 1.179 1.00 89.75 297 GLN A CA 1
ATOM 2361 C C . GLN A 1 297 ? -9.647 1.790 0.771 1.00 89.75 297 GLN A C 1
ATOM 2363 O O . GLN A 1 297 ? -9.990 2.973 0.913 1.00 89.75 297 GLN A O 1
ATOM 2368 N N . CYS A 1 298 ? -8.478 1.421 0.258 1.00 87.62 298 CYS A N 1
ATOM 2369 C CA . CYS A 1 298 ? -7.430 2.298 -0.231 1.00 87.62 298 CYS A CA 1
ATOM 2370 C C . CYS A 1 298 ? -7.997 3.300 -1.240 1.00 87.62 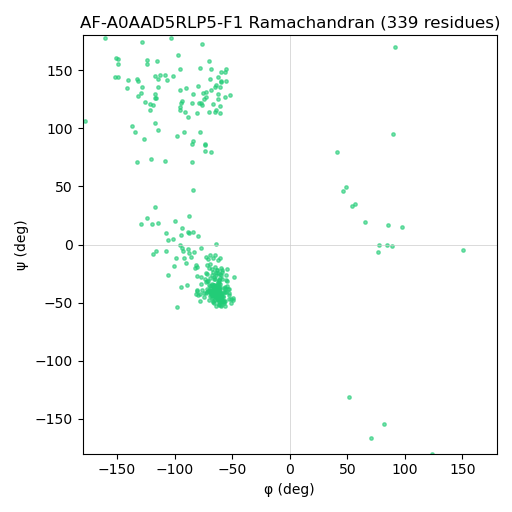298 CYS A C 1
ATOM 2372 O O . CYS A 1 298 ? -8.685 2.931 -2.190 1.00 87.62 298 CYS A O 1
ATOM 2374 N N . LEU A 1 299 ? -7.704 4.580 -1.016 1.00 78.69 299 LEU A N 1
ATOM 2375 C CA . LEU A 1 299 ? -8.062 5.661 -1.931 1.00 78.69 299 LEU A CA 1
ATOM 2376 C C . LEU A 1 299 ? -7.328 5.527 -3.273 1.00 78.69 299 LEU A C 1
ATOM 2378 O O . LEU A 1 299 ? -7.941 5.725 -4.314 1.00 78.69 299 LEU A O 1
ATOM 2382 N N . GLY A 1 300 ? -6.053 5.133 -3.243 1.00 80.19 300 GLY A N 1
ATOM 2383 C CA . GLY A 1 300 ? -5.186 5.034 -4.418 1.00 80.19 300 GLY A CA 1
ATOM 2384 C C . GLY A 1 300 ? -5.290 3.733 -5.217 1.00 80.19 300 GLY A C 1
ATOM 2385 O O . GLY A 1 300 ? -4.455 3.526 -6.088 1.00 80.19 300 GLY A O 1
ATOM 2386 N N . LYS A 1 301 ? -6.279 2.857 -4.957 1.00 88.75 301 LYS A N 1
ATOM 2387 C CA . LYS A 1 301 ? -6.431 1.570 -5.677 1.00 88.75 301 LYS A CA 1
ATOM 2388 C C . LYS A 1 301 ? -6.400 1.762 -7.196 1.00 88.75 301 LYS A C 1
ATOM 2390 O O . LYS A 1 301 ? -5.692 1.039 -7.883 1.00 88.75 301 LYS A O 1
ATOM 2395 N N . ASN A 1 302 ? -7.150 2.735 -7.712 1.00 88.50 302 ASN A N 1
ATOM 2396 C CA . ASN A 1 302 ? -7.263 2.944 -9.157 1.00 88.50 302 ASN A CA 1
ATOM 2397 C C . ASN A 1 302 ? -5.940 3.398 -9.777 1.00 88.50 302 ASN A C 1
ATOM 2399 O O . ASN A 1 302 ? -5.567 2.886 -10.825 1.00 88.50 302 ASN A O 1
ATOM 2403 N N . ILE A 1 303 ? -5.225 4.306 -9.107 1.00 84.75 303 ILE A N 1
ATOM 2404 C CA . ILE A 1 303 ? -3.905 4.777 -9.541 1.00 84.75 303 ILE A CA 1
ATOM 2405 C C . ILE A 1 303 ? -2.921 3.602 -9.569 1.00 84.75 303 ILE A C 1
ATOM 2407 O O . ILE A 1 303 ? -2.377 3.300 -10.625 1.00 84.75 303 ILE A O 1
ATOM 2411 N N . ALA A 1 304 ? -2.821 2.841 -8.476 1.00 86.38 304 ALA A N 1
ATOM 24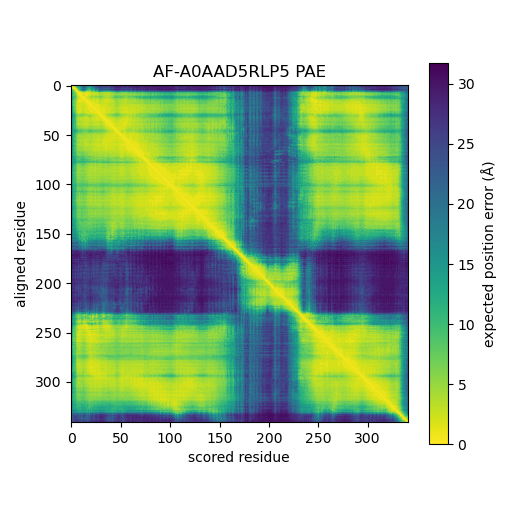12 C CA . ALA A 1 304 ? -1.952 1.666 -8.405 1.00 86.38 304 ALA A CA 1
ATOM 2413 C C . ALA A 1 304 ? -2.267 0.620 -9.492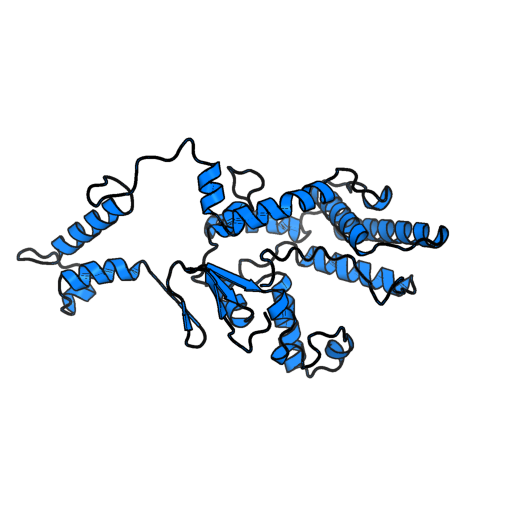 1.00 86.38 304 ALA A C 1
ATOM 2415 O O . ALA A 1 304 ? -1.360 0.049 -10.092 1.00 86.38 304 ALA A O 1
ATOM 2416 N N . MET A 1 305 ? -3.549 0.371 -9.782 1.00 91.06 305 MET A N 1
ATOM 2417 C CA . MET A 1 305 ? -3.935 -0.555 -10.853 1.00 91.06 305 MET A CA 1
ATOM 2418 C C . MET A 1 305 ? -3.582 -0.021 -12.246 1.00 91.06 305 MET A C 1
ATOM 2420 O O . MET A 1 305 ? -3.177 -0.808 -13.098 1.00 91.06 305 MET A O 1
ATOM 2424 N N . MET A 1 306 ? -3.708 1.287 -12.492 1.00 92.25 306 MET A N 1
ATOM 2425 C CA . MET A 1 306 ? -3.264 1.896 -13.752 1.00 92.25 306 MET A CA 1
ATOM 2426 C C . MET A 1 306 ? -1.752 1.759 -13.929 1.00 92.25 306 MET A C 1
ATOM 2428 O O . MET A 1 306 ? -1.309 1.322 -14.990 1.00 92.25 306 MET A O 1
ATOM 2432 N N . GLU A 1 307 ? -0.977 2.063 -12.886 1.00 90.19 307 GLU A N 1
ATOM 2433 C CA . GLU A 1 307 ? 0.479 1.903 -12.885 1.00 90.19 307 GLU A CA 1
ATOM 2434 C C . GLU A 1 307 ? 0.879 0.459 -13.205 1.00 90.19 307 GLU A C 1
ATOM 2436 O O . GLU A 1 307 ? 1.627 0.226 -14.153 1.00 90.19 307 GLU A O 1
ATOM 2441 N N . LEU A 1 308 ? 0.328 -0.515 -12.468 1.00 90.25 308 LEU A N 1
ATOM 2442 C CA . LEU A 1 308 ? 0.628 -1.938 -12.645 1.00 90.25 308 LEU A CA 1
ATOM 2443 C C . LEU A 1 308 ? 0.278 -2.434 -14.052 1.00 90.25 308 LEU A C 1
ATOM 2445 O O . LEU A 1 308 ? 1.092 -3.108 -14.683 1.00 90.25 308 LEU A O 1
ATOM 2449 N N . ASN A 1 309 ? -0.905 -2.080 -14.560 1.00 93.19 309 ASN A N 1
ATOM 2450 C CA . ASN A 1 309 ? -1.355 -2.527 -15.877 1.00 93.19 309 ASN A CA 1
ATOM 2451 C C . ASN A 1 309 ? -0.514 -1.930 -17.012 1.00 93.19 309 ASN A C 1
ATOM 2453 O O . ASN A 1 309 ? -0.269 -2.612 -18.004 1.00 93.19 309 ASN A O 1
ATOM 2457 N N . LYS A 1 310 ? -0.046 -0.685 -16.878 1.00 95.12 310 LYS A N 1
ATOM 2458 C CA . LYS A 1 310 ? 0.794 -0.041 -17.895 1.00 95.12 310 LYS A CA 1
ATOM 2459 C C . LYS A 1 310 ? 2.235 -0.530 -17.833 1.00 95.12 310 LYS A C 1
ATOM 2461 O O . LYS A 1 310 ? 2.785 -0.930 -18.858 1.00 95.12 310 LYS A O 1
ATOM 2466 N N . VAL A 1 311 ? 2.837 -0.547 -16.642 1.00 94.31 311 VAL A N 1
ATOM 2467 C CA . VAL A 1 311 ? 4.248 -0.921 -16.485 1.00 94.31 311 VAL A CA 1
ATOM 2468 C C . VAL A 1 311 ? 4.473 -2.385 -16.848 1.00 94.31 311 VAL A C 1
ATOM 2470 O O . VAL A 1 311 ? 5.409 -2.689 -17.578 1.00 94.31 311 VAL A O 1
ATOM 2473 N N . PHE A 1 312 ? 3.594 -3.295 -16.418 1.00 92.25 312 PHE A N 1
ATOM 2474 C CA . PHE A 1 312 ? 3.761 -4.718 -16.702 1.00 92.25 312 PHE A CA 1
ATOM 2475 C C . PHE A 1 312 ? 3.682 -5.008 -18.204 1.00 92.25 312 PHE A C 1
ATOM 2477 O O . PHE A 1 312 ? 4.530 -5.718 -18.744 1.00 92.25 312 PHE A O 1
ATOM 2484 N N . VAL A 1 313 ? 2.702 -4.412 -18.891 1.00 94.25 313 VAL A N 1
ATOM 2485 C CA . VAL A 1 313 ? 2.544 -4.561 -20.342 1.00 94.25 313 VAL A CA 1
ATOM 2486 C C . VAL A 1 313 ? 3.748 -3.986 -21.081 1.00 94.25 313 VAL A C 1
ATOM 2488 O O . VAL A 1 313 ? 4.292 -4.656 -21.955 1.00 94.25 313 VAL A O 1
ATOM 2491 N N . GLU A 1 314 ? 4.207 -2.785 -20.725 1.00 95.69 314 GLU A N 1
ATOM 2492 C CA . GLU A 1 314 ? 5.357 -2.172 -21.396 1.00 95.69 314 GLU A CA 1
ATOM 2493 C C . GLU A 1 314 ? 6.660 -2.942 -21.158 1.00 95.69 314 GLU A C 1
ATOM 2495 O O . GLU A 1 314 ? 7.454 -3.070 -22.089 1.00 95.69 314 GLU A O 1
ATOM 2500 N N . LEU A 1 315 ? 6.861 -3.511 -19.965 1.00 94.88 315 LEU A N 1
ATOM 2501 C CA . LEU A 1 315 ? 8.028 -4.341 -19.670 1.00 94.88 315 LEU A CA 1
ATOM 2502 C C . LEU A 1 315 ? 8.047 -5.616 -20.521 1.00 94.88 315 LEU A C 1
ATOM 2504 O O . LEU A 1 315 ? 9.031 -5.866 -21.211 1.00 94.88 315 LEU A O 1
ATOM 2508 N N . VAL A 1 316 ? 6.958 -6.393 -20.519 1.00 93.62 316 VAL A N 1
ATOM 2509 C CA . VAL A 1 316 ? 6.884 -7.673 -21.253 1.00 93.62 316 VAL A CA 1
ATOM 2510 C C . VAL A 1 316 ? 6.869 -7.462 -22.770 1.00 93.62 316 VAL A C 1
ATOM 2512 O O . VAL A 1 316 ? 7.345 -8.305 -23.522 1.00 93.62 316 VAL A O 1
ATOM 2515 N N . ARG A 1 317 ? 6.341 -6.329 -23.249 1.00 95.81 317 ARG A N 1
ATOM 2516 C CA . ARG A 1 317 ? 6.313 -6.000 -24.681 1.00 95.81 317 ARG A CA 1
ATOM 2517 C C . ARG A 1 317 ? 7.685 -5.599 -25.228 1.00 95.81 317 ARG A C 1
ATOM 2519 O O . ARG A 1 317 ? 7.915 -5.753 -26.427 1.00 95.81 317 ARG A O 1
ATOM 2526 N N . ARG A 1 318 ? 8.552 -5.015 -24.397 1.00 95.81 318 ARG A N 1
ATOM 2527 C CA . ARG A 1 318 ? 9.828 -4.426 -24.837 1.00 95.81 318 ARG A CA 1
ATOM 2528 C C . ARG A 1 318 ? 11.052 -5.256 -24.477 1.00 95.81 318 ARG A C 1
ATOM 2530 O O . ARG A 1 318 ? 12.060 -5.126 -25.166 1.00 95.81 318 ARG A O 1
ATOM 2537 N N . PHE A 1 319 ? 10.983 -6.068 -23.425 1.00 95.62 319 PHE A N 1
ATOM 2538 C CA . PHE A 1 319 ? 12.159 -6.716 -22.857 1.00 95.62 319 PHE A CA 1
ATOM 2539 C C . PHE A 1 319 ? 11.958 -8.207 -22.612 1.00 95.62 319 PHE A C 1
ATOM 2541 O O . PHE A 1 319 ? 10.938 -8.635 -22.073 1.00 95.62 319 PHE A O 1
ATOM 2548 N N . ASP A 1 320 ? 13.013 -8.970 -22.890 1.00 93.19 320 ASP A N 1
ATOM 2549 C CA . ASP A 1 320 ? 13.183 -10.329 -22.390 1.00 93.19 320 ASP A CA 1
ATOM 2550 C C . ASP A 1 320 ? 13.895 -10.273 -21.032 1.00 93.19 320 ASP A C 1
ATOM 2552 O O . ASP A 1 320 ? 15.073 -9.924 -20.932 1.00 93.19 320 ASP A O 1
ATOM 2556 N N . LEU A 1 321 ? 13.164 -10.578 -19.959 1.00 91.12 321 LEU A N 1
ATOM 2557 C CA . LEU A 1 321 ? 13.662 -10.455 -18.588 1.00 91.12 321 LEU A CA 1
ATOM 2558 C C . LEU A 1 321 ? 14.217 -11.789 -18.075 1.00 91.12 321 LEU A C 1
ATOM 2560 O O . LEU A 1 321 ? 13.553 -12.822 -18.147 1.00 91.12 321 LEU A O 1
ATOM 2564 N N . ALA A 1 322 ? 15.405 -11.751 -17.470 1.00 91.12 322 ALA A N 1
ATOM 2565 C CA . ALA A 1 322 ? 16.004 -12.893 -16.784 1.00 91.12 322 ALA A CA 1
ATOM 2566 C C . ALA A 1 322 ? 16.536 -12.493 -15.402 1.00 91.12 322 ALA A C 1
ATOM 2568 O O . ALA A 1 322 ? 17.087 -11.409 -15.207 1.00 91.12 322 ALA A O 1
ATOM 2569 N N . VAL A 1 323 ? 16.390 -13.390 -14.426 1.00 90.50 323 VAL A N 1
ATOM 2570 C CA . VAL A 1 323 ? 16.921 -13.177 -13.076 1.00 90.50 323 VAL A CA 1
ATOM 2571 C C . VAL A 1 323 ? 18.428 -13.422 -13.079 1.00 90.50 323 VAL A C 1
ATOM 2573 O O . VAL A 1 323 ? 18.882 -14.525 -13.368 1.00 90.50 323 VAL A O 1
ATOM 2576 N N . VAL A 1 324 ? 19.197 -12.409 -12.679 1.00 89.00 324 VAL A N 1
ATOM 2577 C CA . VAL A 1 324 ? 20.670 -12.455 -12.659 1.00 89.00 324 VAL A CA 1
ATOM 2578 C C . VAL A 1 324 ? 21.204 -13.540 -11.717 1.00 89.00 324 VAL A C 1
ATOM 2580 O O . VAL A 1 324 ? 22.178 -14.218 -12.030 1.00 89.00 324 VAL A O 1
ATOM 2583 N N . ASN A 1 325 ? 20.569 -13.728 -10.555 1.00 88.19 325 ASN A N 1
ATOM 2584 C CA . ASN A 1 325 ? 20.915 -14.788 -9.611 1.00 88.19 325 ASN A CA 1
ATOM 2585 C C . ASN A 1 325 ? 19.650 -15.504 -9.110 1.00 88.19 325 ASN A C 1
ATOM 2587 O O . ASN A 1 325 ? 19.029 -15.036 -8.156 1.00 88.19 325 ASN A O 1
ATOM 2591 N N . PRO A 1 326 ? 19.268 -16.650 -9.695 1.00 86.06 326 PRO A N 1
ATOM 2592 C CA . PRO A 1 326 ? 18.045 -17.353 -9.309 1.00 86.06 326 PRO A CA 1
ATOM 2593 C C . PRO A 1 326 ? 18.104 -17.950 -7.893 1.00 86.06 326 PRO A C 1
ATOM 2595 O O . PRO A 1 326 ? 17.064 -18.175 -7.283 1.00 86.06 326 PRO A O 1
ATOM 2598 N N . ILE A 1 327 ? 19.302 -18.176 -7.337 1.00 86.56 327 ILE A N 1
ATOM 2599 C CA . ILE A 1 327 ? 19.483 -18.707 -5.973 1.00 86.56 327 ILE A CA 1
ATOM 2600 C C . ILE A 1 327 ? 19.250 -17.606 -4.932 1.00 86.56 327 ILE A C 1
ATOM 2602 O O . ILE A 1 327 ? 18.737 -17.860 -3.840 1.00 86.56 327 ILE A O 1
ATOM 2606 N N . LYS A 1 328 ? 19.620 -16.366 -5.265 1.00 83.81 328 LYS A N 1
ATOM 2607 C CA . LYS A 1 328 ? 19.421 -15.190 -4.416 1.00 83.81 328 LYS A CA 1
ATOM 2608 C C . LYS A 1 328 ? 18.830 -14.040 -5.241 1.00 83.81 328 LYS A C 1
ATOM 2610 O O . LYS A 1 328 ? 19.524 -13.054 -5.490 1.00 83.81 328 LYS A O 1
ATOM 2615 N N . PRO A 1 329 ? 17.552 -14.153 -5.647 1.00 81.12 329 PRO A N 1
ATOM 2616 C CA . PRO A 1 329 ? 16.938 -13.233 -6.605 1.00 81.12 329 PRO A CA 1
ATOM 2617 C C . PRO A 1 329 ? 16.664 -11.845 -6.018 1.00 81.12 329 PRO A C 1
ATOM 2619 O O . PRO A 1 329 ? 16.437 -10.897 -6.758 1.00 81.12 329 PRO A O 1
ATOM 2622 N N . TRP A 1 330 ? 16.664 -11.721 -4.688 1.00 79.25 330 TRP A N 1
ATOM 2623 C CA . TRP A 1 330 ? 16.303 -10.499 -3.982 1.00 79.25 330 TRP A CA 1
ATOM 2624 C C . TRP A 1 330 ? 17.028 -10.406 -2.632 1.00 79.25 330 TRP A C 1
ATOM 2626 O O . TRP A 1 330 ? 17.193 -11.403 -1.919 1.00 79.25 330 TRP A O 1
ATOM 2636 N N . ASN A 1 331 ? 17.412 -9.190 -2.238 1.00 69.38 331 ASN A N 1
ATOM 2637 C CA . ASN A 1 331 ? 17.907 -8.896 -0.895 1.00 69.38 331 ASN A CA 1
ATOM 2638 C C . ASN A 1 331 ? 16.746 -8.459 0.010 1.00 69.38 331 ASN A C 1
ATOM 2640 O O . ASN A 1 331 ? 16.361 -7.298 0.028 1.00 69.38 331 ASN A O 1
ATOM 2644 N N . SER A 1 332 ? 16.190 -9.388 0.799 1.00 64.00 332 SER A N 1
ATOM 2645 C CA . SER A 1 332 ? 15.153 -9.054 1.788 1.00 64.00 332 SER A CA 1
ATOM 2646 C C . SER A 1 332 ? 15.772 -8.797 3.148 1.00 64.00 332 SER A C 1
ATOM 2648 O O . SER A 1 332 ? 16.361 -9.707 3.740 1.00 64.00 332 SER A O 1
ATOM 2650 N N . THR A 1 333 ? 15.523 -7.629 3.722 1.00 52.88 333 THR A N 1
ATOM 2651 C CA . THR A 1 333 ? 15.675 -7.410 5.159 1.00 52.88 333 THR A CA 1
ATOM 2652 C C . THR A 1 333 ? 14.527 -8.111 5.894 1.00 52.88 333 THR A C 1
ATOM 2654 O O . THR A 1 333 ? 13.504 -7.522 6.231 1.00 52.88 333 THR A O 1
ATOM 2657 N N . LYS A 1 334 ? 14.684 -9.412 6.184 1.00 37.47 334 LYS A N 1
ATOM 2658 C CA . LYS A 1 334 ? 13.829 -10.109 7.162 1.00 37.47 334 LYS A CA 1
ATOM 2659 C C . LYS A 1 334 ? 14.144 -9.566 8.557 1.00 37.47 334 LYS A C 1
ATOM 2661 O O . LYS A 1 334 ? 14.871 -10.196 9.320 1.00 37.47 334 LYS A O 1
ATOM 2666 N N . ARG A 1 335 ? 13.599 -8.403 8.918 1.00 40.09 335 ARG A N 1
ATOM 2667 C CA . ARG A 1 335 ? 13.636 -7.915 10.302 1.00 40.09 335 ARG A CA 1
ATOM 2668 C C . ARG A 1 335 ? 12.636 -8.737 11.118 1.00 40.09 335 ARG A C 1
ATOM 2670 O O . ARG A 1 335 ? 11.495 -8.339 11.317 1.00 40.09 335 ARG A O 1
ATOM 2677 N N . ARG A 1 336 ? 13.042 -9.944 11.536 1.00 30.08 336 ARG A N 1
ATOM 2678 C CA . ARG A 1 336 ? 12.313 -10.705 12.559 1.00 30.08 336 ARG A CA 1
ATOM 2679 C C . ARG A 1 336 ? 12.309 -9.845 13.822 1.00 30.08 336 ARG A C 1
ATOM 2681 O O . ARG A 1 336 ? 13.361 -9.630 14.408 1.00 30.08 336 ARG A O 1
ATOM 2688 N N . SER A 1 337 ? 11.142 -9.361 14.239 1.00 31.34 337 SER A N 1
ATOM 2689 C CA . SER A 1 337 ? 10.994 -8.561 15.465 1.00 31.34 337 SER A CA 1
ATOM 2690 C C . SER A 1 337 ? 11.327 -9.345 16.742 1.00 31.34 337 SER A C 1
ATOM 2692 O O . SER A 1 337 ? 11.426 -8.750 17.806 1.00 31.34 337 SER A O 1
ATOM 2694 N N . PHE A 1 338 ? 11.525 -10.665 16.637 1.00 27.33 338 PHE A N 1
ATOM 2695 C CA . PHE A 1 338 ? 12.003 -11.525 17.713 1.00 27.33 338 PHE A CA 1
ATOM 2696 C C . PHE A 1 338 ? 12.970 -12.583 17.154 1.00 27.33 338 PHE A C 1
ATOM 2698 O O . PHE A 1 338 ? 12.663 -13.186 16.115 1.00 27.33 338 PHE A O 1
ATOM 2705 N N . PRO A 1 339 ? 14.126 -12.830 17.801 1.00 24.62 339 PRO A N 1
ATOM 2706 C CA . PRO A 1 339 ? 14.981 -13.958 17.452 1.00 24.62 339 PRO A CA 1
ATOM 2707 C C . PRO A 1 339 ? 14.196 -15.263 17.634 1.00 24.62 339 PRO A C 1
ATOM 2709 O O . PRO A 1 339 ? 13.400 -15.397 18.564 1.00 24.62 339 PRO A O 1
ATOM 2712 N N . ALA A 1 340 ? 14.390 -16.213 16.717 1.00 27.33 340 ALA A N 1
ATOM 2713 C CA . ALA A 1 340 ? 13.946 -17.576 16.969 1.00 27.33 340 ALA A CA 1
ATOM 2714 C C . ALA A 1 340 ? 14.802 -18.122 18.112 1.00 27.33 340 ALA A C 1
ATOM 2716 O O . ALA A 1 340 ? 16.027 -18.116 17.993 1.00 27.33 340 ALA A O 1
ATOM 2717 N N . VAL A 1 341 ? 14.147 -18.517 19.201 1.00 32.78 341 VAL A N 1
ATOM 2718 C CA . VAL A 1 341 ? 14.714 -19.473 20.153 1.00 32.78 341 VAL A CA 1
ATOM 2719 C C . VAL A 1 341 ? 14.587 -20.856 19.539 1.00 32.78 341 VAL A C 1
ATOM 2721 O O . VAL A 1 341 ? 13.505 -21.121 18.957 1.00 32.78 341 VAL A O 1
#

InterPro domains:
  IPR001128 Cytochrome P450 [PF00067] (232-334)
  IPR036396 Cytochrome P450 superfamily [G3DSA:1.10.630.10] (2-231)
  IPR036396 Cytochrome P450 superfamily [G3DSA:1.10.630.10] (232-337)
  IPR036396 Cytochrome P450 superfamily [SSF48264] (7-328)
  IPR050121 Cytochrome P450 monooxygenase [PTHR24305] (236-325)

Foldseek 3Di:
DPDPDDQWDDPDPQEIEGLDLVVLQQLQAQPHPHWDDCLLLLVDPPNVDDDLSSDGPLVVNLVRLVVCLCLLVCVPFPCLLVLLVVLLVLLVVLVVVCVVVVHDDDCPVVVVQSVQQSVCCSPVVGGPCCSVVVHPNPCPVVVCVVCVVVSVVCSVCVVVVVVVVDPDDDDDDDDCPDPDDPNVVLVVLLVVLVCQDDPNRDQDPDPLNVCVVVPDDSVRSSVVVVVVVWDWDADPNDINTRPRHYHYDLVSNQQDCVLQNPCSVPPDPCSCVPDDPVSNVSNVSSVLCVQGYHSSGNSNPVVVVSSCVVNVCVDVVPDDDDQPDPVDSDDDPPPPVDDDD

Organism: NCBI:txid339359

Radius of gyration: 26.46 Å; Cα contacts (8 Å, |Δi|>4): 282; chains: 1; bounding box: 66×45×73 Å

pLDDT: mean 76.26, std 17.81, range [24.62, 97.88]